Protein AF-A0A380SUZ0-F1 (afdb_monomer_lite)

Radius of gyration: 27.45 Å; chains: 1; bounding box: 59×60×78 Å

Foldseek 3Di:
DDDDDDDDDDDDDDDDDDDDDDDDDDDDDDPDDDDDDDDDPDDDDDDDDDPDDPPPDPPPPPDPPPFWDWLQDDPFKTKIWGPPQWDWDADPVRFIKIKTWMWIQGPVVRDIAIKMWIDTLVCLVVQWDKIFIGHPVRHTDDIDTEHAPPSDSSPVVSNVSSVVVVVVVVVVCVVCVPPPPPPPPDDDDD

Structure (mmCIF, N/CA/C/O backbone):
data_AF-A0A380SUZ0-F1
#
_entry.id   AF-A0A380SUZ0-F1
#
loop_
_atom_site.group_PDB
_atom_site.id
_atom_site.type_symbol
_atom_site.label_atom_id
_atom_site.label_alt_id
_atom_site.label_comp_id
_atom_site.label_asym_id
_atom_site.label_entity_id
_atom_site.label_seq_id
_atom_site.pdbx_PDB_ins_code
_atom_site.Cartn_x
_atom_site.Cartn_y
_atom_site.Cartn_z
_ato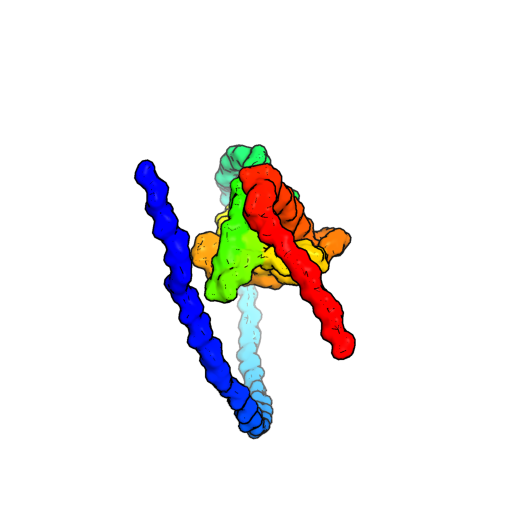m_site.occupancy
_atom_site.B_iso_or_equiv
_atom_site.auth_seq_id
_atom_site.auth_comp_id
_atom_site.auth_asym_id
_atom_site.auth_atom_id
_atom_site.pdbx_PDB_model_num
ATOM 1 N N . MET A 1 1 ? -36.713 25.381 28.622 1.00 53.28 1 MET A N 1
ATOM 2 C CA . MET A 1 1 ? -37.641 24.343 28.127 1.00 53.28 1 MET A CA 1
ATOM 3 C C . MET A 1 1 ? -36.796 23.201 27.598 1.00 53.28 1 MET A C 1
ATOM 5 O O . MET A 1 1 ? -36.050 23.416 26.654 1.00 53.28 1 MET A O 1
ATOM 9 N N . ALA A 1 2 ? -36.806 22.063 28.288 1.00 40.19 2 ALA A N 1
ATOM 10 C CA . ALA A 1 2 ? -35.981 20.900 27.975 1.00 40.19 2 ALA A CA 1
ATOM 11 C C . ALA A 1 2 ? -36.854 19.841 27.297 1.00 40.19 2 ALA A C 1
ATOM 13 O O . ALA A 1 2 ? -37.869 19.438 27.865 1.00 40.19 2 ALA A O 1
ATOM 14 N N . THR A 1 3 ? -36.471 19.411 26.098 1.00 54.31 3 THR A N 1
ATOM 15 C CA . THR A 1 3 ? -37.177 18.362 25.358 1.00 54.31 3 THR A CA 1
ATOM 16 C C . THR A 1 3 ? -36.383 17.069 25.472 1.00 54.31 3 THR A C 1
ATOM 18 O O . THR A 1 3 ? -35.252 16.967 25.003 1.00 54.31 3 THR A O 1
ATOM 21 N N . ILE A 1 4 ? -36.986 16.099 26.151 1.00 53.09 4 ILE A N 1
ATOM 22 C CA . ILE A 1 4 ? -36.504 14.733 26.334 1.00 53.09 4 ILE A CA 1
ATOM 23 C C . ILE A 1 4 ? -36.886 13.947 25.073 1.00 53.09 4 ILE A C 1
ATOM 25 O O . ILE A 1 4 ? -38.060 13.908 24.718 1.00 53.09 4 ILE A O 1
ATOM 29 N N . PHE A 1 5 ? -35.918 13.315 24.409 1.00 54.25 5 PHE A N 1
ATOM 30 C CA . PHE A 1 5 ? -36.166 12.334 23.349 1.00 54.25 5 PHE A CA 1
ATOM 31 C C . PHE A 1 5 ? -35.580 10.990 23.781 1.00 54.25 5 PHE A C 1
ATOM 33 O O . PHE A 1 5 ? -34.385 10.876 24.050 1.00 54.25 5 PHE A O 1
ATOM 40 N N . SER A 1 6 ? -36.435 9.974 23.869 1.00 49.91 6 SER A N 1
ATOM 41 C CA . SER A 1 6 ? -36.052 8.572 24.057 1.00 49.91 6 SER A CA 1
ATOM 42 C C . SER A 1 6 ? -36.339 7.761 22.784 1.00 49.91 6 SER A C 1
ATOM 44 O O . SER A 1 6 ? -37.127 8.208 21.948 1.00 49.91 6 SER A O 1
ATOM 46 N N . PRO A 1 7 ? -35.671 6.604 22.604 1.00 68.12 7 PRO A N 1
ATOM 47 C CA . PRO A 1 7 ? -35.451 5.981 21.304 1.00 68.12 7 PRO A CA 1
ATOM 48 C C . PRO A 1 7 ? -36.381 4.789 21.049 1.00 68.12 7 PRO A C 1
ATOM 50 O O . PRO A 1 7 ? -36.816 4.124 21.982 1.00 68.12 7 PRO A O 1
ATOM 53 N N . LEU A 1 8 ? -36.583 4.446 19.778 1.00 49.41 8 LEU A N 1
ATOM 54 C CA . LEU A 1 8 ? -36.960 3.104 19.329 1.00 49.41 8 LEU A CA 1
ATOM 55 C C . LEU A 1 8 ? -36.493 2.947 17.882 1.00 49.41 8 LEU A C 1
ATOM 57 O O . LEU A 1 8 ? -36.735 3.840 17.079 1.00 49.41 8 LEU A O 1
ATOM 61 N N . HIS A 1 9 ? -35.785 1.858 17.587 1.00 46.03 9 HIS A N 1
ATOM 62 C CA . HIS A 1 9 ? -36.080 0.928 16.490 1.00 46.03 9 HIS A CA 1
ATOM 63 C C . HIS A 1 9 ? -35.045 -0.204 16.530 1.00 46.03 9 HIS A C 1
ATOM 65 O O . HIS A 1 9 ? -33.894 -0.066 16.125 1.00 46.03 9 HIS A O 1
ATOM 71 N N . THR A 1 10 ? -35.487 -1.338 17.058 1.00 51.06 10 THR A N 1
ATOM 72 C CA . THR A 1 10 ? -34.885 -2.655 16.881 1.00 51.06 10 THR A CA 1
ATOM 73 C C . THR A 1 10 ? -35.374 -3.229 15.555 1.00 51.06 10 THR A C 1
ATOM 75 O O . THR A 1 10 ? -36.571 -3.445 15.393 1.00 51.06 10 THR A O 1
ATOM 78 N N . HIS A 1 11 ? -34.463 -3.538 14.632 1.00 49.81 11 HIS A N 1
ATOM 79 C CA . HIS A 1 11 ? -34.744 -4.496 13.563 1.00 49.81 11 HIS A CA 1
ATOM 80 C C . HIS A 1 11 ? -33.924 -5.760 13.798 1.00 49.81 11 HIS A C 1
ATOM 82 O O . HIS A 1 11 ? -32.715 -5.812 13.595 1.00 49.81 11 HIS A O 1
ATOM 88 N N . SER A 1 12 ? -34.647 -6.763 14.286 1.00 51.22 12 SER A N 1
ATOM 89 C CA . SER A 1 12 ? -34.288 -8.171 14.290 1.00 51.22 12 SER A CA 1
ATOM 90 C C . SER A 1 12 ? -34.607 -8.738 12.908 1.00 51.22 12 SER A C 1
ATOM 92 O O . SER A 1 12 ? -35.749 -8.635 12.464 1.00 51.22 12 SER A O 1
ATOM 94 N N . TYR A 1 13 ? -33.624 -9.338 12.242 1.00 52.97 13 TYR A N 1
ATOM 95 C CA . TYR A 1 13 ? -33.866 -10.269 11.143 1.00 52.97 13 TYR A CA 1
ATOM 96 C C . TYR A 1 13 ? -33.077 -11.554 11.419 1.00 52.97 13 TYR A C 1
ATOM 98 O O . TYR A 1 13 ? -31.847 -11.563 11.398 1.00 52.97 13 TYR A O 1
ATOM 106 N N . GLY A 1 14 ? -33.818 -12.629 11.720 1.00 47.34 14 GLY A N 1
ATOM 107 C CA . GLY A 1 14 ? -33.361 -14.015 11.562 1.00 47.34 14 GLY A CA 1
ATOM 108 C C . GLY A 1 14 ? -33.031 -14.287 10.088 1.00 47.34 14 GLY A C 1
ATOM 109 O O . GLY A 1 14 ? -33.474 -13.559 9.211 1.00 47.34 14 GLY A O 1
ATOM 110 N N . GLY A 1 15 ? -32.195 -15.252 9.722 1.00 46.75 15 GLY A N 1
ATOM 111 C CA . GLY A 1 15 ? -32.226 -16.656 10.114 1.00 46.75 15 GLY A CA 1
ATOM 112 C C . GLY A 1 15 ? -32.558 -17.498 8.869 1.00 46.75 15 GLY A C 1
ATOM 113 O O . GLY A 1 15 ? -33.476 -17.143 8.139 1.00 46.75 15 GLY A O 1
ATOM 114 N N . CYS A 1 16 ? -31.858 -18.631 8.694 1.00 43.94 16 CYS A N 1
ATOM 115 C CA . CYS A 1 16 ? -32.033 -19.661 7.643 1.00 43.94 16 CYS A CA 1
ATOM 116 C C . CYS A 1 16 ? -31.427 -19.272 6.268 1.00 43.94 16 CYS A C 1
ATOM 118 O O . CYS A 1 16 ? -31.560 -18.144 5.833 1.00 43.94 16 CYS A O 1
ATOM 120 N N . MET A 1 17 ? -30.722 -20.108 5.500 1.00 44.22 17 MET A N 1
ATOM 121 C CA . MET A 1 17 ? -30.632 -21.564 5.423 1.00 44.22 17 MET A CA 1
ATOM 122 C C . MET A 1 17 ? -29.222 -22.009 5.004 1.00 44.22 17 MET A C 1
ATOM 124 O O . MET A 1 17 ? -28.557 -21.379 4.185 1.00 44.22 17 MET A O 1
ATOM 128 N N . ARG A 1 18 ? -28.811 -23.163 5.531 1.00 50.53 18 ARG A N 1
ATOM 129 C CA . ARG A 1 18 ? -27.736 -23.993 4.990 1.00 50.53 18 ARG A CA 1
ATOM 130 C C . ARG A 1 18 ? -28.217 -24.595 3.667 1.00 50.53 18 ARG A C 1
ATOM 132 O O . ARG A 1 18 ? -29.157 -25.379 3.701 1.00 50.53 18 ARG A O 1
ATOM 139 N N . ASN A 1 19 ? -27.553 -24.303 2.552 1.00 46.91 19 ASN A N 1
ATOM 140 C CA . ASN A 1 19 ? -27.654 -25.130 1.349 1.00 46.91 19 ASN A CA 1
ATOM 141 C C . ASN A 1 19 ? -26.344 -25.896 1.182 1.00 46.91 19 ASN A C 1
ATOM 143 O O . ASN A 1 19 ? -25.353 -25.379 0.676 1.00 46.91 19 ASN A O 1
ATOM 147 N N . ALA A 1 20 ? -26.357 -27.140 1.657 1.00 51.44 20 ALA A N 1
ATOM 148 C CA . ALA A 1 20 ? -25.415 -28.158 1.234 1.00 51.44 20 ALA A CA 1
ATOM 149 C C . ALA A 1 20 ? -25.913 -28.700 -0.111 1.00 51.44 20 ALA A C 1
ATOM 151 O O . ALA A 1 20 ? -26.916 -29.409 -0.154 1.00 51.44 20 ALA A O 1
ATOM 152 N N . ALA A 1 21 ? -25.236 -28.350 -1.201 1.00 52.56 21 ALA A N 1
ATOM 153 C CA . ALA A 1 21 ? -25.441 -28.980 -2.498 1.00 52.56 21 ALA A CA 1
ATOM 154 C C . ALA A 1 21 ? -24.147 -29.689 -2.903 1.00 52.56 21 ALA A C 1
ATOM 156 O O . ALA A 1 21 ? -23.170 -29.073 -3.320 1.00 52.56 21 ALA A O 1
ATOM 157 N N . LEU A 1 22 ? -24.168 -31.008 -2.717 1.00 53.22 22 LEU A N 1
ATOM 158 C CA . LEU A 1 22 ? -23.284 -31.975 -3.352 1.00 53.22 22 LEU A CA 1
ATOM 159 C C . LEU A 1 22 ? -23.546 -31.966 -4.864 1.00 53.22 22 LEU A C 1
ATOM 161 O O . LEU A 1 22 ? -24.648 -32.298 -5.293 1.00 53.22 22 LEU A O 1
ATOM 165 N N . ILE A 1 23 ? -22.534 -31.639 -5.662 1.00 52.94 23 ILE A N 1
ATOM 166 C CA . ILE A 1 23 ? -22.485 -31.935 -7.101 1.00 52.94 23 ILE A CA 1
ATOM 167 C C . ILE A 1 23 ? -21.063 -32.457 -7.340 1.00 52.94 23 ILE A C 1
ATOM 169 O O . ILE A 1 23 ? -20.100 -31.704 -7.266 1.00 52.94 23 ILE A O 1
ATOM 173 N N . SER A 1 24 ? -20.844 -33.767 -7.228 1.00 49.69 24 SER A N 1
ATOM 174 C CA . SER A 1 24 ? -21.008 -34.774 -8.286 1.00 49.69 24 SER A CA 1
ATOM 175 C C . SER A 1 24 ? -20.102 -34.518 -9.493 1.00 49.69 24 SER A C 1
ATOM 177 O O . SER A 1 24 ? -20.438 -33.778 -10.410 1.00 49.69 24 SER A O 1
ATOM 179 N N . SER A 1 25 ? -18.950 -35.182 -9.433 1.00 47.72 25 SER A N 1
ATOM 180 C CA . SER A 1 25 ? -18.023 -35.593 -10.487 1.00 47.72 25 SER A CA 1
ATOM 181 C C . SER A 1 25 ? -18.522 -35.499 -11.931 1.00 47.72 25 SER A C 1
ATOM 183 O O . SER A 1 25 ? -19.488 -36.179 -12.259 1.00 47.72 25 SER A O 1
ATOM 185 N N . ILE A 1 26 ? -17.751 -34.841 -12.810 1.00 54.94 26 ILE A N 1
ATOM 186 C CA . ILE A 1 26 ? -17.465 -35.333 -14.172 1.00 54.94 26 ILE A CA 1
ATOM 187 C C . ILE A 1 26 ? -16.015 -34.977 -14.529 1.00 54.94 26 ILE A C 1
ATOM 189 O O . ILE A 1 26 ? -15.655 -33.813 -14.686 1.00 54.94 26 ILE A O 1
ATOM 193 N N . ALA A 1 27 ? -15.193 -36.016 -14.662 1.00 54.00 27 ALA A N 1
ATOM 194 C CA . ALA A 1 27 ? -13.922 -35.977 -15.361 1.00 54.00 27 ALA A CA 1
ATOM 195 C C . ALA A 1 27 ? -14.184 -36.090 -16.870 1.00 54.00 27 ALA A C 1
ATOM 197 O O . ALA A 1 27 ? -14.909 -36.984 -17.302 1.00 54.00 27 ALA A O 1
ATOM 198 N N . ALA A 1 28 ? -13.562 -35.226 -17.667 1.00 52.56 28 ALA A N 1
ATOM 199 C CA . ALA A 1 28 ? -13.414 -35.425 -19.104 1.00 52.56 28 ALA A CA 1
ATOM 200 C C . ALA A 1 28 ? -12.023 -34.932 -19.518 1.00 52.56 28 ALA A C 1
ATOM 202 O O . ALA A 1 28 ? -11.783 -33.742 -19.703 1.00 52.56 28 ALA A O 1
ATOM 203 N N . LEU A 1 29 ? -11.094 -35.884 -19.609 1.00 52.16 29 LEU A N 1
ATOM 204 C CA . LEU A 1 29 ? -9.797 -35.720 -20.249 1.00 52.16 29 LEU A CA 1
ATOM 205 C C . LEU A 1 29 ? -10.026 -35.643 -21.760 1.00 52.16 29 LEU A C 1
ATOM 207 O O . LEU A 1 29 ? -10.297 -36.659 -22.394 1.00 52.16 29 LEU A O 1
ATOM 211 N N . MET A 1 30 ? -9.898 -34.450 -22.336 1.00 58.59 30 MET A N 1
ATOM 212 C CA . MET A 1 30 ? -9.707 -34.294 -23.776 1.00 58.59 30 MET A CA 1
ATOM 213 C C . MET A 1 30 ? -8.237 -33.978 -24.027 1.00 58.59 30 MET A C 1
ATOM 215 O O . MET A 1 30 ? -7.796 -32.833 -23.957 1.00 58.59 30 MET A O 1
ATOM 219 N N . VAL A 1 31 ? -7.475 -35.039 -24.292 1.00 56.31 31 VAL A N 1
ATOM 220 C CA . VAL A 1 31 ? -6.133 -34.968 -24.873 1.00 56.31 31 VAL A CA 1
ATOM 221 C C . VAL A 1 31 ? -6.308 -34.621 -26.350 1.00 56.31 31 VAL A C 1
ATOM 223 O O . VAL A 1 31 ? -6.559 -35.489 -27.181 1.00 56.31 31 VAL A O 1
ATOM 226 N N . GLY A 1 32 ? -6.239 -33.330 -26.664 1.00 50.84 32 GLY A N 1
ATOM 227 C CA . GLY A 1 32 ? -6.153 -32.833 -28.033 1.00 50.84 32 GLY A CA 1
ATOM 228 C C . GLY A 1 32 ? -4.693 -32.639 -28.426 1.00 50.84 32 GLY A C 1
ATOM 229 O O . GLY A 1 32 ? -4.027 -31.746 -27.907 1.00 50.84 32 GLY A O 1
ATOM 230 N N . CYS A 1 33 ? -4.192 -33.466 -29.343 1.00 51.25 33 CYS A N 1
ATOM 231 C CA . CYS A 1 33 ? -2.920 -33.245 -30.023 1.00 51.25 33 CYS A CA 1
ATOM 232 C C . CYS A 1 33 ? -3.017 -31.968 -30.870 1.00 51.25 33 CYS A C 1
ATOM 234 O O . CYS A 1 33 ? -3.676 -31.965 -31.909 1.00 51.25 33 CYS A O 1
ATOM 236 N N . ILE A 1 34 ? -2.369 -30.884 -30.440 1.00 55.56 34 ILE A N 1
ATOM 237 C CA . 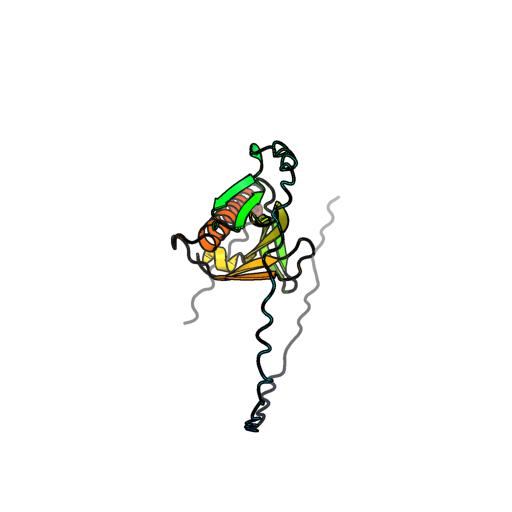ILE A 1 34 ? -2.205 -29.693 -31.277 1.00 55.56 34 ILE A CA 1
ATOM 238 C C . ILE A 1 34 ? -0.965 -29.904 -32.145 1.00 55.56 34 ILE A C 1
ATOM 240 O O . ILE A 1 34 ? 0.169 -29.897 -31.668 1.00 55.56 34 ILE A O 1
ATOM 244 N N . GLN A 1 35 ? -1.224 -30.120 -33.430 1.00 64.94 35 GLN A N 1
ATOM 245 C CA . GLN A 1 35 ? -0.257 -30.112 -34.518 1.00 64.94 35 GLN A CA 1
ATOM 246 C C . GLN A 1 35 ? 0.367 -28.708 -34.616 1.00 64.94 35 GLN A C 1
ATOM 248 O O . GLN A 1 35 ? -0.317 -27.7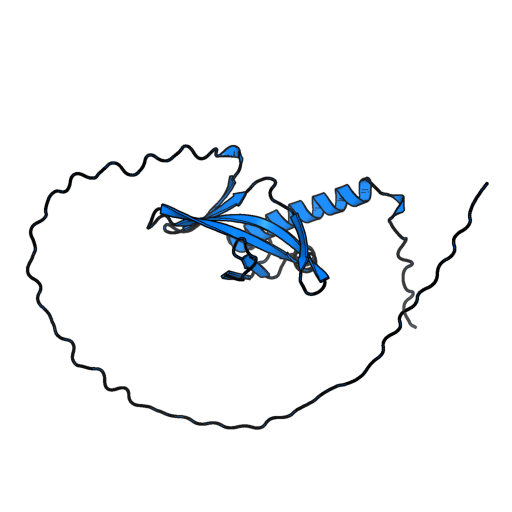43 -34.955 1.00 64.94 35 GLN A O 1
ATOM 253 N N . LEU A 1 36 ? 1.658 -28.587 -34.303 1.00 65.69 36 LEU A N 1
ATOM 254 C CA . LEU A 1 36 ? 2.426 -27.360 -34.519 1.00 65.69 36 LEU A CA 1
ATOM 255 C C . LEU A 1 36 ? 2.653 -27.145 -36.029 1.00 65.69 36 LEU A C 1
ATOM 257 O O . LEU A 1 36 ? 3.106 -28.076 -36.702 1.00 65.69 36 LEU A O 1
ATOM 261 N N . PRO A 1 37 ? 2.366 -25.951 -36.581 1.00 73.69 37 PRO A N 1
ATOM 262 C CA . PRO A 1 37 ? 2.734 -25.621 -37.951 1.00 73.69 37 PRO A CA 1
ATOM 263 C C . PRO A 1 37 ? 4.261 -25.459 -38.096 1.00 73.69 37 PRO A C 1
ATOM 265 O O . PRO A 1 37 ? 4.946 -25.109 -37.129 1.00 73.69 37 PRO A O 1
ATOM 268 N N . PRO A 1 38 ? 4.809 -25.715 -39.297 1.00 62.94 38 PRO A N 1
ATOM 269 C CA . PRO A 1 38 ? 6.234 -25.594 -39.578 1.00 62.94 38 PRO A CA 1
ATOM 270 C C . PRO A 1 38 ? 6.727 -24.155 -39.389 1.00 62.94 38 PRO A C 1
ATOM 272 O O . PRO A 1 38 ? 6.081 -23.195 -39.802 1.00 62.94 38 PRO A O 1
ATOM 275 N N . GLN A 1 39 ? 7.897 -24.023 -38.764 1.00 52.78 39 GLN A N 1
ATOM 276 C CA . GLN A 1 39 ? 8.616 -22.762 -38.624 1.00 52.78 39 GLN A CA 1
ATOM 277 C C . GLN A 1 39 ? 9.197 -22.356 -39.985 1.00 52.78 39 GLN A C 1
ATOM 279 O O . GLN A 1 39 ? 10.120 -23.000 -40.485 1.00 52.78 39 GLN A O 1
ATOM 284 N N . GLU A 1 40 ? 8.670 -21.287 -40.581 1.00 54.78 40 GLU A N 1
ATOM 285 C CA . GLU A 1 40 ? 9.347 -20.587 -41.673 1.00 54.78 40 GLU A CA 1
ATOM 286 C C . GLU A 1 40 ? 10.552 -19.827 -41.107 1.00 54.78 40 GLU A C 1
ATOM 288 O O . GLU A 1 40 ? 10.423 -18.817 -40.414 1.00 54.78 40 GLU A O 1
ATOM 293 N N . VAL A 1 41 ? 11.747 -20.329 -41.414 1.00 56.16 41 VAL A N 1
ATOM 294 C CA . VAL A 1 41 ? 13.012 -19.621 -41.210 1.00 56.16 41 VAL A CA 1
ATOM 295 C C . VAL A 1 41 ? 13.118 -18.545 -42.291 1.00 56.16 41 VAL A C 1
ATOM 297 O O . VAL A 1 41 ? 13.672 -18.762 -43.366 1.00 56.16 41 VAL A O 1
ATOM 300 N N . GLY A 1 42 ? 12.547 -17.375 -42.014 1.00 54.16 42 GLY A N 1
ATOM 301 C CA . GLY A 1 42 ? 12.739 -16.172 -42.816 1.00 54.16 42 GLY A CA 1
ATOM 302 C C . GLY A 1 42 ? 14.086 -15.525 -42.500 1.00 54.16 42 GLY A C 1
ATOM 303 O O . GLY A 1 42 ? 14.225 -14.818 -41.505 1.00 54.16 42 GLY A O 1
ATOM 304 N N . GLN A 1 43 ? 15.083 -15.750 -43.356 1.00 56.06 43 GLN A N 1
ATOM 305 C CA . GLN A 1 43 ? 16.312 -14.955 -43.404 1.00 56.06 43 GLN A CA 1
ATOM 306 C C . GLN A 1 43 ? 15.972 -13.518 -43.820 1.00 56.06 43 GLN A C 1
ATOM 308 O O . GLN A 1 43 ? 15.784 -13.230 -45.001 1.00 56.06 43 GLN A O 1
ATOM 313 N N . GLN A 1 44 ? 15.904 -12.603 -42.853 1.00 49.03 44 GLN A N 1
ATOM 314 C CA . GLN A 1 44 ? 15.902 -11.170 -43.132 1.00 49.03 44 GLN A CA 1
ATOM 315 C C . GLN A 1 44 ? 17.336 -10.644 -43.209 1.00 49.03 44 GLN A C 1
ATOM 317 O O . GLN A 1 44 ? 18.155 -10.831 -42.310 1.00 49.03 44 GLN A O 1
ATOM 322 N N . ALA A 1 45 ? 17.619 -10.008 -44.343 1.00 66.31 45 ALA A N 1
ATOM 323 C CA . ALA A 1 45 ? 18.864 -9.332 -44.661 1.00 66.31 45 ALA A CA 1
ATOM 324 C C . ALA A 1 45 ? 19.166 -8.176 -43.681 1.00 66.31 45 ALA A C 1
ATOM 326 O O . ALA A 1 45 ? 18.237 -7.561 -43.152 1.00 66.31 45 ALA A O 1
ATOM 327 N N . PRO A 1 46 ? 20.450 -7.829 -43.471 1.00 56.19 46 PRO A N 1
ATOM 328 C CA . PRO A 1 46 ? 20.841 -6.690 -42.649 1.00 56.19 46 PRO A CA 1
ATOM 329 C C . PRO A 1 46 ? 20.380 -5.384 -43.305 1.00 56.19 46 PRO A C 1
ATOM 331 O O . PRO A 1 46 ? 20.926 -4.965 -44.325 1.00 56.19 46 PRO A O 1
ATOM 334 N N . GLN A 1 47 ? 19.365 -4.737 -42.727 1.00 57.34 47 GLN A N 1
ATOM 335 C CA . GLN A 1 47 ? 19.019 -3.368 -43.091 1.00 57.34 47 GLN A CA 1
ATOM 336 C C . GLN A 1 47 ? 19.980 -2.392 -42.413 1.00 57.34 47 GLN A C 1
ATOM 338 O O . GLN A 1 47 ? 20.223 -2.439 -41.207 1.00 57.34 47 GLN A O 1
ATOM 343 N N . SER A 1 48 ? 20.549 -1.537 -43.254 1.00 54.22 48 SER A N 1
ATOM 344 C CA . SER A 1 48 ? 21.439 -0.433 -42.940 1.00 54.22 48 SER A CA 1
ATOM 345 C C . SER A 1 48 ? 20.950 0.398 -41.758 1.00 54.22 48 SER A C 1
ATOM 347 O O . SER A 1 48 ? 19.800 0.823 -41.702 1.00 54.22 48 SER A O 1
ATOM 349 N N . GLN A 1 49 ? 21.870 0.661 -40.834 1.00 47.94 49 GLN A N 1
ATOM 350 C CA . GLN A 1 49 ? 21.682 1.569 -39.715 1.00 47.94 49 GLN A CA 1
ATOM 351 C C . GLN A 1 49 ? 21.510 2.999 -40.239 1.00 47.94 49 GLN A C 1
ATOM 353 O O . GLN A 1 49 ? 22.484 3.670 -40.585 1.00 47.94 49 GLN A O 1
ATOM 358 N N . GLU A 1 50 ? 20.268 3.475 -40.288 1.00 53.69 50 GLU A N 1
ATOM 359 C CA . GLU A 1 50 ? 19.993 4.902 -40.363 1.00 53.69 50 GLU A CA 1
ATOM 360 C C . GLU A 1 50 ? 20.295 5.510 -38.992 1.00 53.69 50 GLU A C 1
ATOM 362 O O . GLU A 1 50 ? 19.699 5.169 -37.971 1.00 53.69 50 GLU A O 1
ATOM 367 N N . LYS A 1 51 ? 21.309 6.372 -38.969 1.00 54.16 51 LYS A N 1
ATOM 368 C CA . LYS A 1 51 ? 21.763 7.133 -37.809 1.00 54.16 51 LYS A CA 1
ATOM 369 C C . LYS A 1 51 ? 20.724 8.209 -37.487 1.00 54.16 51 LYS A C 1
ATOM 371 O O . LYS A 1 51 ? 20.933 9.386 -37.777 1.00 54.16 51 LYS A O 1
ATOM 376 N N . THR A 1 52 ? 19.602 7.815 -36.895 1.00 47.91 52 THR A N 1
ATOM 377 C CA . THR A 1 52 ? 18.645 8.756 -36.317 1.00 47.91 52 THR A CA 1
ATOM 378 C C . THR A 1 52 ? 19.252 9.313 -35.039 1.00 47.91 52 THR A C 1
ATOM 380 O O . THR A 1 52 ? 19.433 8.628 -34.035 1.00 47.91 52 THR A O 1
ATOM 383 N N . ASN A 1 53 ? 19.637 10.579 -35.136 1.00 61.59 53 ASN A N 1
ATOM 384 C CA . ASN A 1 53 ? 20.012 11.453 -34.039 1.00 61.59 53 ASN A CA 1
ATOM 385 C C . ASN A 1 53 ? 19.043 11.241 -32.853 1.00 61.59 53 ASN A C 1
ATOM 387 O O . ASN A 1 53 ? 17.841 11.433 -33.057 1.00 61.59 53 ASN A O 1
ATOM 391 N N . PRO A 1 54 ? 19.500 10.813 -31.658 1.00 55.81 54 PRO A N 1
ATOM 392 C CA . PRO A 1 54 ? 18.611 10.633 -30.523 1.00 55.81 54 PRO A CA 1
ATOM 393 C C . PRO A 1 54 ? 18.002 11.988 -30.184 1.00 55.81 54 PRO A C 1
ATOM 395 O O . PRO A 1 54 ? 18.672 12.889 -29.679 1.00 55.81 54 PRO A O 1
ATOM 398 N N . GLN A 1 55 ? 16.719 12.130 -30.508 1.00 50.94 55 GLN A N 1
ATOM 399 C CA . GLN A 1 55 ? 15.901 13.215 -30.008 1.00 50.94 55 GLN A CA 1
ATOM 400 C C . GLN A 1 55 ? 16.040 13.182 -28.483 1.00 50.94 55 GLN A C 1
ATOM 402 O O . GLN A 1 55 ? 15.780 12.125 -27.898 1.00 50.94 55 GLN A O 1
ATOM 407 N N . PRO A 1 56 ? 16.525 14.262 -27.841 1.00 47.31 56 PRO A N 1
ATOM 408 C CA . PRO A 1 56 ? 16.693 14.279 -26.400 1.00 47.31 56 PRO A CA 1
ATOM 409 C C . PRO A 1 56 ? 15.368 13.865 -25.773 1.00 47.31 56 PRO A C 1
ATOM 411 O O . PRO A 1 56 ? 14.322 14.447 -26.076 1.00 47.31 56 PRO A O 1
ATOM 414 N N . ALA A 1 57 ? 15.430 12.794 -24.976 1.00 53.75 57 ALA A N 1
ATOM 415 C CA . ALA A 1 57 ? 14.302 12.281 -24.224 1.00 53.75 57 ALA A CA 1
ATOM 416 C C . ALA A 1 57 ? 13.578 13.461 -23.562 1.00 53.75 57 ALA A C 1
ATOM 418 O O . ALA A 1 57 ? 14.264 14.378 -23.094 1.00 53.75 57 ALA A O 1
ATOM 419 N N . PRO A 1 58 ? 12.230 13.472 -23.554 1.00 46.44 58 PRO A N 1
ATOM 420 C CA . PRO A 1 58 ? 11.464 14.547 -22.949 1.00 46.44 58 PRO A CA 1
ATOM 421 C C . PRO A 1 58 ? 12.038 14.822 -21.568 1.00 46.44 58 PRO A C 1
ATOM 423 O O . PRO A 1 58 ? 12.077 13.947 -20.702 1.00 46.44 58 PRO A O 1
ATOM 426 N N . SER A 1 59 ? 12.578 16.032 -21.441 1.00 46.22 59 SER A N 1
ATOM 427 C CA . SER A 1 59 ? 13.254 16.545 -20.268 1.00 46.22 59 SER A CA 1
ATOM 428 C C . SER A 1 59 ? 12.431 16.165 -19.054 1.00 46.22 59 SER A C 1
ATOM 430 O O . SER A 1 59 ? 11.254 16.523 -18.983 1.00 46.22 59 SER A O 1
ATOM 432 N N . GLN A 1 60 ? 13.043 15.403 -18.147 1.00 40.81 60 GLN A N 1
ATOM 433 C CA . GLN A 1 60 ? 12.473 15.031 -16.862 1.00 40.81 60 GLN A CA 1
ATOM 434 C C . GLN A 1 60 ? 11.888 16.295 -16.235 1.00 40.81 60 GLN A C 1
ATOM 436 O O . GLN A 1 60 ? 12.619 17.163 -15.754 1.00 40.81 60 GLN A O 1
ATOM 441 N N . GLN A 1 61 ? 10.562 16.438 -16.314 1.00 40.25 61 GLN A N 1
ATOM 442 C CA . GLN A 1 61 ? 9.858 17.455 -15.560 1.00 40.25 61 GLN A CA 1
ATOM 443 C C . GLN A 1 61 ? 10.255 17.194 -14.121 1.00 40.25 61 GLN A C 1
ATOM 445 O O . GLN A 1 61 ? 10.114 16.067 -13.649 1.00 40.25 61 GLN A O 1
ATOM 450 N N . ILE A 1 62 ? 10.838 18.202 -13.479 1.00 40.88 62 ILE A N 1
ATOM 451 C CA . ILE A 1 62 ? 11.238 18.158 -12.081 1.00 40.88 62 ILE A CA 1
ATOM 452 C C . ILE A 1 62 ? 9.969 17.840 -11.297 1.00 40.88 62 ILE A C 1
ATOM 454 O O . ILE A 1 62 ? 9.150 18.713 -11.017 1.00 40.88 62 ILE A O 1
ATOM 458 N N . ILE A 1 63 ? 9.749 16.549 -11.051 1.00 51.72 63 ILE A N 1
ATOM 459 C CA . ILE A 1 63 ? 8.651 16.081 -10.234 1.00 51.72 63 ILE A CA 1
ATOM 460 C C . ILE A 1 63 ? 9.022 16.564 -8.851 1.00 51.72 63 ILE A C 1
ATOM 462 O O . ILE A 1 63 ? 10.035 16.128 -8.312 1.00 51.72 63 ILE A O 1
ATOM 466 N N . ASP A 1 64 ? 8.226 17.492 -8.331 1.00 49.72 64 ASP A N 1
ATOM 467 C CA . ASP A 1 64 ? 8.273 17.953 -6.953 1.00 49.72 64 ASP A CA 1
ATOM 468 C C . ASP A 1 64 ? 8.387 16.732 -6.022 1.00 49.72 64 ASP A C 1
ATOM 470 O O . ASP A 1 64 ? 7.424 16.003 -5.754 1.00 49.72 64 ASP A O 1
ATOM 474 N N . SER A 1 65 ? 9.626 16.433 -5.635 1.00 56.06 65 SER A N 1
ATOM 475 C CA . SER A 1 65 ? 10.030 15.185 -4.993 1.00 56.06 65 SER A CA 1
ATOM 476 C C . SER A 1 65 ? 9.625 15.154 -3.523 1.00 56.06 65 SER A C 1
ATOM 478 O O . SER A 1 65 ? 9.702 14.111 -2.882 1.00 56.06 65 SER A O 1
ATOM 480 N N . GLY A 1 66 ? 9.112 16.267 -2.986 1.00 66.81 66 GLY A N 1
ATOM 481 C CA . GLY A 1 66 ? 8.677 16.364 -1.595 1.00 66.81 66 GLY A CA 1
ATOM 482 C C . GLY A 1 66 ? 7.386 15.604 -1.272 1.00 66.81 66 GLY A C 1
ATOM 483 O O . GLY A 1 66 ? 7.068 15.421 -0.094 1.00 66.81 66 GLY A O 1
ATOM 484 N N . GLN A 1 67 ? 6.630 15.167 -2.287 1.00 90.38 67 GLN A N 1
ATOM 485 C CA . GLN A 1 67 ? 5.298 14.571 -2.108 1.00 90.38 67 GLN A CA 1
ATOM 486 C C . GLN A 1 67 ? 5.246 13.050 -2.291 1.00 90.38 67 GLN A C 1
ATOM 488 O O . GLN A 1 67 ? 4.205 12.459 -2.008 1.00 90.38 67 GLN A O 1
ATOM 493 N N . TRP A 1 68 ? 6.323 12.401 -2.739 1.00 94.25 68 TRP A N 1
ATOM 494 C CA . TRP A 1 68 ? 6.334 10.965 -3.036 1.00 94.25 68 TRP A CA 1
ATOM 495 C C . TRP A 1 68 ? 7.387 10.238 -2.199 1.00 94.25 68 TRP A C 1
ATOM 497 O O . TRP A 1 68 ? 8.517 10.698 -2.080 1.00 94.25 68 TRP A O 1
ATOM 507 N N . ILE A 1 69 ? 7.003 9.110 -1.608 1.00 94.81 69 ILE A N 1
ATOM 508 C CA . ILE A 1 69 ? 7.876 8.220 -0.838 1.00 94.81 69 ILE A CA 1
ATOM 509 C C . ILE A 1 69 ? 8.188 7.020 -1.729 1.00 94.81 69 ILE A C 1
ATOM 511 O O . ILE A 1 69 ? 7.255 6.359 -2.185 1.00 94.81 69 ILE A O 1
ATOM 515 N N . ASP A 1 70 ? 9.468 6.764 -1.988 1.00 95.25 70 ASP A N 1
ATOM 516 C CA . ASP A 1 70 ? 9.931 5.632 -2.794 1.00 95.25 70 ASP A CA 1
ATOM 517 C C . ASP A 1 70 ? 10.019 4.354 -1.949 1.00 95.25 70 ASP A C 1
ATOM 519 O O . ASP A 1 70 ? 10.601 4.363 -0.864 1.00 95.25 70 ASP A O 1
ATOM 523 N N . PHE A 1 71 ? 9.415 3.273 -2.444 1.00 95.06 71 PHE A N 1
ATOM 524 C CA . PHE A 1 71 ? 9.416 1.945 -1.821 1.00 95.06 71 PHE A CA 1
ATOM 525 C C . PHE A 1 71 ? 10.329 0.954 -2.549 1.00 95.06 71 PHE A C 1
ATOM 527 O O . PHE A 1 71 ? 10.387 -0.219 -2.179 1.00 95.06 71 PHE A O 1
ATOM 534 N N . GLY A 1 72 ? 11.054 1.417 -3.565 1.00 93.12 72 GLY A N 1
ATOM 535 C CA . GLY A 1 72 ? 11.909 0.592 -4.398 1.00 93.12 72 GLY A CA 1
ATOM 536 C C . GLY A 1 72 ? 11.153 -0.053 -5.554 1.00 93.12 72 GLY A C 1
ATOM 537 O O . GLY A 1 72 ? 10.032 0.320 -5.916 1.00 93.12 72 GLY A O 1
ATOM 538 N N . GLY A 1 73 ? 11.814 -1.014 -6.186 1.00 93.00 73 GLY A N 1
ATOM 539 C CA . GLY A 1 73 ? 11.370 -1.563 -7.453 1.00 93.00 73 GLY A CA 1
ATOM 540 C C . GLY A 1 73 ? 12.374 -2.520 -8.078 1.00 93.00 73 GLY A C 1
ATOM 541 O O . GLY A 1 73 ? 13.356 -2.910 -7.449 1.00 93.00 73 GLY A O 1
ATOM 542 N N . SER A 1 74 ? 12.114 -2.883 -9.328 1.00 93.44 74 SER A N 1
ATOM 543 C CA . SER A 1 74 ? 13.068 -3.527 -10.227 1.00 93.44 74 SER A CA 1
ATOM 544 C C . SER A 1 74 ? 13.705 -2.489 -11.163 1.00 93.44 74 SER A C 1
ATOM 546 O O . SER A 1 74 ? 13.410 -1.298 -11.089 1.00 93.44 74 SER A O 1
ATOM 548 N N . ASN A 1 75 ? 14.545 -2.950 -12.094 1.00 93.38 75 ASN A N 1
ATOM 549 C CA . ASN A 1 75 ? 15.076 -2.114 -13.180 1.00 93.38 75 ASN A CA 1
ATOM 550 C C . ASN A 1 75 ? 13.992 -1.645 -14.170 1.00 93.38 75 ASN A C 1
ATOM 552 O O . ASN A 1 75 ? 14.261 -0.801 -15.015 1.00 93.38 75 ASN A O 1
ATOM 556 N N . GLU A 1 76 ? 12.792 -2.224 -14.107 1.00 95.06 76 GLU A N 1
ATOM 557 C CA . GLU A 1 76 ? 11.693 -1.932 -15.030 1.00 95.06 76 GLU A CA 1
ATOM 558 C C . GLU A 1 76 ? 10.571 -1.156 -14.349 1.00 95.06 76 GLU A C 1
ATOM 560 O O . GLU A 1 76 ? 9.878 -0.394 -15.006 1.00 95.06 76 GLU A O 1
ATOM 565 N N . MET A 1 77 ? 10.378 -1.317 -13.038 1.00 95.75 77 MET A N 1
ATOM 566 C CA . MET A 1 77 ? 9.252 -0.713 -12.328 1.00 95.75 77 MET A CA 1
ATOM 567 C C . MET A 1 77 ? 9.656 -0.222 -10.947 1.00 95.75 77 MET A C 1
ATOM 569 O O . MET A 1 77 ? 10.260 -0.977 -10.196 1.00 95.75 77 MET A O 1
ATOM 573 N N . SER A 1 78 ? 9.237 0.985 -10.562 1.00 96.44 78 SER A N 1
ATOM 574 C CA . SER A 1 78 ? 9.362 1.487 -9.181 1.00 96.44 78 SER A CA 1
ATOM 575 C C . SER A 1 78 ? 8.016 1.889 -8.588 1.00 96.44 78 SER A C 1
ATOM 577 O O . SER A 1 78 ? 7.181 2.469 -9.288 1.00 96.44 78 SER A O 1
ATOM 579 N N . PHE A 1 79 ? 7.839 1.639 -7.293 1.00 97.25 79 PHE A N 1
ATOM 580 C CA . PHE A 1 79 ? 6.613 1.925 -6.555 1.00 97.25 79 PHE A CA 1
ATOM 581 C C . PHE A 1 79 ? 6.797 3.129 -5.642 1.00 97.25 79 PHE A C 1
ATOM 583 O O . PHE A 1 79 ? 7.746 3.202 -4.865 1.00 97.25 79 PHE A O 1
ATOM 590 N N . GLN A 1 80 ? 5.853 4.067 -5.698 1.00 97.12 80 GLN A N 1
ATOM 591 C CA . GLN A 1 80 ? 5.888 5.256 -4.853 1.00 97.12 80 GLN A CA 1
ATOM 592 C C . GLN A 1 80 ? 4.522 5.530 -4.228 1.00 97.12 80 GLN A C 1
ATOM 594 O O . GLN A 1 80 ? 3.500 5.394 -4.897 1.00 97.12 80 GLN A O 1
ATOM 599 N N . LEU A 1 81 ? 4.494 5.969 -2.968 1.00 97.25 81 LEU A N 1
ATOM 600 C CA . LEU A 1 81 ? 3.276 6.427 -2.286 1.00 97.25 81 LEU A CA 1
ATOM 601 C C . LEU A 1 81 ? 3.241 7.947 -2.176 1.00 97.25 81 LEU A C 1
ATOM 603 O O . LEU A 1 81 ? 4.246 8.585 -1.867 1.00 97.25 81 LEU A O 1
ATOM 607 N N . LYS A 1 82 ? 2.059 8.537 -2.358 1.00 96.31 82 LYS A N 1
ATOM 608 C CA . LYS A 1 82 ? 1.849 9.975 -2.193 1.00 96.31 82 LYS A CA 1
ATOM 609 C C . LYS A 1 82 ? 1.680 10.319 -0.715 1.00 96.31 82 LYS A C 1
ATOM 611 O O . LYS A 1 82 ? 0.721 9.886 -0.067 1.00 96.31 82 LYS A O 1
ATOM 616 N N . LYS A 1 83 ? 2.565 11.154 -0.178 1.00 94.12 83 LYS A N 1
ATOM 617 C CA . LYS A 1 83 ? 2.483 11.673 1.191 1.00 94.12 83 LYS A CA 1
ATOM 618 C C . LYS A 1 83 ? 1.152 12.404 1.406 1.00 94.12 83 LYS A C 1
ATOM 620 O O . LYS A 1 83 ? 0.690 13.150 0.550 1.00 94.12 83 LYS A O 1
ATOM 625 N N . GLY A 1 84 ? 0.518 12.168 2.555 1.00 92.81 84 GLY A N 1
ATOM 626 C CA . GLY A 1 84 ? -0.753 12.811 2.916 1.00 92.81 84 GLY A CA 1
ATOM 627 C C . GLY A 1 84 ? -1.987 12.306 2.156 1.00 92.81 84 GLY A C 1
ATOM 628 O O . GLY A 1 84 ? -3.074 12.820 2.388 1.00 92.81 84 GLY A O 1
ATOM 629 N N . SER A 1 85 ? -1.854 11.295 1.291 1.00 95.62 85 SER A N 1
ATOM 630 C CA . SER A 1 85 ? -2.986 10.716 0.551 1.00 95.62 85 SER A CA 1
ATOM 631 C C . SER A 1 85 ? -3.775 9.647 1.314 1.00 95.62 85 SER A C 1
ATOM 633 O O . SER A 1 85 ? -4.723 9.083 0.772 1.00 95.62 85 SER A O 1
ATOM 635 N N . PHE A 1 86 ? -3.381 9.357 2.555 1.00 95.56 86 PHE A N 1
ATOM 636 C CA . PHE A 1 86 ? -3.985 8.310 3.369 1.00 95.56 86 PHE A CA 1
ATOM 637 C C . PHE A 1 86 ? -5.443 8.634 3.698 1.00 95.56 86 PHE A C 1
ATOM 639 O O . PHE A 1 86 ? -5.761 9.724 4.181 1.00 95.56 86 PHE A O 1
ATOM 646 N N . ARG A 1 87 ? -6.321 7.662 3.466 1.00 94.69 87 ARG A N 1
ATOM 647 C CA . ARG A 1 87 ? -7.753 7.719 3.755 1.00 94.69 87 ARG A CA 1
ATOM 648 C C . ARG A 1 87 ? -8.185 6.460 4.496 1.00 94.69 87 ARG A C 1
ATOM 650 O O . ARG A 1 87 ? -7.561 5.413 4.372 1.00 94.69 87 ARG A O 1
ATOM 657 N N . PHE A 1 88 ? -9.276 6.576 5.239 1.00 93.50 88 PHE A N 1
ATOM 658 C CA . PHE A 1 88 ? -9.926 5.461 5.920 1.00 93.50 88 PHE A CA 1
ATOM 659 C C . PHE A 1 88 ? -11.344 5.371 5.395 1.00 93.50 88 PHE A C 1
ATOM 661 O O . PHE A 1 88 ? -12.041 6.386 5.361 1.00 93.50 88 PHE A O 1
ATOM 668 N N . ASP A 1 89 ? -11.735 4.187 4.954 1.00 92.56 89 ASP A N 1
ATOM 669 C CA . ASP A 1 89 ? -13.034 3.953 4.334 1.00 92.56 89 ASP A CA 1
ATOM 670 C C . ASP A 1 89 ? -13.594 2.594 4.768 1.00 92.56 89 ASP A C 1
ATOM 672 O O . ASP A 1 89 ? -12.970 1.874 5.556 1.00 92.56 89 ASP A O 1
ATOM 676 N N . GLN A 1 90 ? -14.774 2.254 4.267 1.00 91.56 90 GLN A N 1
ATOM 677 C CA . GLN A 1 90 ? -15.323 0.907 4.335 1.00 91.56 90 GLN A CA 1
ATOM 678 C C . GLN A 1 90 ? -15.427 0.326 2.929 1.00 91.56 90 GLN A C 1
ATOM 680 O O . GLN A 1 90 ? -15.814 1.012 1.983 1.00 91.56 90 GLN A O 1
ATOM 685 N N . ASP A 1 91 ? -15.087 -0.950 2.783 1.00 88.50 91 ASP A N 1
ATOM 686 C CA . ASP A 1 91 ? -15.351 -1.667 1.543 1.00 88.50 91 ASP A CA 1
ATOM 687 C C . ASP A 1 91 ? -16.859 -1.949 1.363 1.00 88.50 91 ASP A C 1
ATOM 689 O O . ASP A 1 91 ? -17.700 -1.618 2.204 1.00 88.50 91 ASP A O 1
ATOM 693 N N . LYS A 1 92 ? -17.224 -2.602 0.253 1.00 87.75 92 LYS A N 1
ATOM 694 C CA . LYS A 1 92 ? -18.623 -2.974 -0.033 1.00 87.75 92 LYS A CA 1
ATOM 695 C C . LYS A 1 92 ? -19.230 -3.925 1.011 1.00 87.75 92 LYS A C 1
ATOM 697 O O . LYS A 1 92 ? -20.451 -4.035 1.076 1.00 87.75 92 LYS A O 1
ATOM 702 N N . GLY A 1 93 ? -18.401 -4.621 1.790 1.00 90.62 93 GLY A N 1
ATOM 703 C CA . GLY A 1 93 ? -18.801 -5.499 2.887 1.00 90.62 93 GLY A CA 1
ATOM 704 C C . GLY A 1 93 ? -18.870 -4.799 4.249 1.00 90.62 93 GLY A C 1
ATOM 705 O O . GLY A 1 93 ? -19.162 -5.461 5.243 1.00 90.62 93 GLY A O 1
ATOM 706 N N . GLY A 1 94 ? -18.610 -3.488 4.318 1.00 91.44 94 GLY A N 1
ATOM 707 C CA . GLY A 1 94 ? -18.554 -2.733 5.571 1.00 91.44 94 GLY A CA 1
ATOM 708 C C . GLY A 1 94 ? -17.254 -2.936 6.358 1.00 91.44 94 GLY A C 1
ATOM 709 O O . GLY A 1 94 ? -17.171 -2.533 7.520 1.00 91.44 94 GLY A O 1
ATOM 710 N N . VAL A 1 95 ? -16.237 -3.565 5.762 1.00 92.50 95 VAL A N 1
ATOM 711 C CA . VAL A 1 95 ? -14.939 -3.795 6.402 1.00 92.50 95 VAL A CA 1
ATOM 712 C C . VAL A 1 95 ? -14.118 -2.518 6.323 1.00 92.50 95 VAL A C 1
ATOM 714 O O . VAL A 1 95 ? -13.929 -1.952 5.250 1.00 92.50 95 VAL A O 1
ATOM 717 N N . PHE A 1 96 ? -13.608 -2.061 7.466 1.00 93.75 96 PHE A N 1
ATOM 718 C CA . PHE A 1 96 ? -12.738 -0.892 7.509 1.00 93.75 96 PHE A CA 1
ATOM 719 C C . PHE A 1 96 ? -11.416 -1.159 6.790 1.00 93.75 96 PHE A C 1
ATOM 721 O O . PHE A 1 96 ? -10.696 -2.112 7.111 1.00 93.75 96 PHE A O 1
ATOM 728 N N . VAL A 1 97 ? -11.074 -0.264 5.871 1.00 96.25 97 VAL A N 1
ATOM 729 C CA . VAL A 1 97 ? -9.845 -0.303 5.080 1.00 96.25 97 VAL A CA 1
ATOM 730 C C . VAL A 1 97 ? -9.070 1.000 5.233 1.00 96.25 97 VAL A C 1
ATOM 732 O O . VAL A 1 97 ? -9.642 2.089 5.324 1.00 96.25 97 VAL A O 1
ATOM 735 N N . ALA A 1 98 ? -7.747 0.885 5.261 1.00 96.94 98 ALA A N 1
ATOM 736 C CA . ALA A 1 98 ? -6.834 2.007 5.116 1.00 96.94 98 ALA A CA 1
ATOM 737 C C . ALA A 1 98 ? -6.352 2.044 3.665 1.00 96.94 98 ALA A C 1
ATOM 739 O O . ALA A 1 98 ? -5.872 1.037 3.150 1.00 96.94 98 ALA A O 1
ATOM 740 N N . VAL A 1 99 ? -6.492 3.197 3.015 1.00 96.94 99 VAL A N 1
ATOM 741 C CA . VAL A 1 99 ? -6.203 3.401 1.592 1.00 96.94 99 VAL A CA 1
ATOM 742 C C . VAL A 1 99 ? -5.114 4.455 1.441 1.00 96.94 99 VAL A C 1
ATOM 744 O O . VAL A 1 99 ? -5.138 5.473 2.133 1.00 96.94 99 VAL A O 1
ATOM 747 N N . ALA A 1 100 ? -4.179 4.256 0.517 1.00 97.62 100 ALA A N 1
ATOM 748 C CA . ALA A 1 100 ? -3.187 5.254 0.133 1.00 97.62 100 ALA A CA 1
ATOM 749 C C . ALA A 1 100 ? -3.057 5.338 -1.392 1.00 97.62 100 ALA A C 1
ATOM 751 O O . ALA A 1 100 ? -3.145 4.326 -2.088 1.00 97.62 100 ALA A O 1
ATOM 752 N N . LEU A 1 101 ? -2.830 6.545 -1.918 1.00 97.75 101 LEU A N 1
ATOM 753 C CA . LEU A 1 101 ? -2.560 6.731 -3.342 1.00 97.75 101 LEU A CA 1
ATOM 754 C C . LEU A 1 101 ? -1.095 6.435 -3.635 1.00 97.75 101 LEU A C 1
ATOM 756 O O . LEU A 1 101 ? -0.200 6.944 -2.956 1.00 97.75 101 LEU A O 1
ATOM 760 N N . GLY A 1 102 ? -0.861 5.667 -4.689 1.00 97.56 102 GLY A N 1
ATOM 761 C CA . GLY A 1 102 ? 0.465 5.360 -5.190 1.00 97.56 102 GLY A CA 1
ATOM 762 C C . GLY A 1 102 ? 0.602 5.608 -6.683 1.00 97.56 102 GLY A C 1
ATOM 763 O O . GLY A 1 102 ? -0.352 5.962 -7.380 1.00 97.56 102 GLY A O 1
ATOM 764 N N . ARG A 1 103 ? 1.821 5.415 -7.173 1.00 97.12 103 ARG A N 1
ATOM 765 C CA . ARG A 1 103 ? 2.111 5.325 -8.598 1.00 97.12 103 ARG A CA 1
ATOM 766 C C . ARG A 1 103 ? 3.147 4.249 -8.881 1.00 97.12 103 ARG A C 1
ATOM 768 O O . ARG A 1 103 ? 4.037 4.018 -8.061 1.00 97.12 103 ARG A O 1
ATOM 775 N N . ILE A 1 104 ? 3.029 3.648 -10.056 1.00 97.31 104 ILE A N 1
ATOM 776 C CA . ILE A 1 104 ? 4.043 2.785 -10.659 1.00 97.31 104 ILE A CA 1
ATOM 777 C C . ILE A 1 104 ? 4.723 3.606 -11.748 1.00 97.31 104 ILE A C 1
ATOM 779 O O . ILE A 1 104 ? 4.037 4.199 -12.584 1.00 97.31 104 ILE A O 1
ATOM 783 N N . LEU A 1 105 ? 6.050 3.672 -11.710 1.00 96.62 105 LEU A N 1
ATOM 784 C CA . LEU A 1 105 ? 6.854 4.232 -12.793 1.00 96.62 105 LEU A CA 1
ATOM 785 C C . LEU A 1 105 ? 7.430 3.065 -13.584 1.00 96.62 105 LEU A C 1
ATOM 787 O O . LEU A 1 105 ? 8.263 2.338 -13.048 1.00 96.62 105 LEU A O 1
ATOM 791 N N . ASP A 1 106 ? 6.974 2.890 -14.818 1.00 96.38 106 ASP A N 1
ATOM 792 C CA . ASP A 1 106 ? 7.545 1.941 -15.765 1.00 96.38 106 ASP A CA 1
ATOM 793 C C . ASP A 1 106 ? 8.744 2.604 -16.457 1.00 96.38 106 ASP A C 1
ATOM 795 O O . ASP A 1 106 ? 8.614 3.568 -17.214 1.00 96.38 106 ASP A O 1
ATOM 799 N N . GLN A 1 107 ? 9.939 2.115 -16.146 1.00 94.31 107 GLN A N 1
ATOM 800 C CA . GLN A 1 107 ? 11.201 2.630 -16.665 1.00 94.31 107 GLN A CA 1
ATOM 801 C C . GLN A 1 107 ? 11.454 2.196 -18.113 1.00 94.31 107 GLN A C 1
ATOM 803 O O . GLN A 1 107 ? 12.247 2.837 -18.801 1.00 94.31 107 GLN A O 1
ATOM 808 N N . SER A 1 108 ? 10.779 1.147 -18.595 1.00 95.31 108 SER A N 1
ATOM 809 C CA . SER A 1 108 ? 10.967 0.634 -19.956 1.00 95.31 108 SER A CA 1
ATOM 810 C C . SER A 1 108 ? 10.359 1.554 -21.018 1.00 95.31 108 SER A C 1
ATOM 812 O O . SER A 1 108 ? 10.919 1.712 -22.103 1.00 95.31 108 SER A O 1
ATOM 814 N N . ASN A 1 109 ? 9.231 2.192 -20.696 1.00 96.38 109 ASN A N 1
ATOM 815 C CA . ASN A 1 109 ? 8.458 3.032 -21.615 1.00 96.38 109 ASN A CA 1
ATOM 816 C C . ASN A 1 109 ? 8.156 4.441 -21.061 1.00 96.38 109 ASN A C 1
ATOM 818 O O . ASN A 1 109 ? 7.555 5.258 -21.760 1.00 96.38 109 ASN A O 1
ATOM 822 N N . GLY A 1 110 ? 8.571 4.745 -19.827 1.00 93.75 110 GLY A N 1
ATOM 823 C CA . GLY A 1 110 ? 8.330 6.029 -19.164 1.00 93.75 110 GLY A CA 1
ATOM 824 C C . GLY A 1 110 ? 6.886 6.238 -18.697 1.00 93.75 110 GLY A C 1
ATOM 825 O O . GLY A 1 110 ? 6.517 7.365 -18.356 1.00 93.75 110 GLY A O 1
ATOM 826 N N . GLN A 1 111 ? 6.048 5.198 -18.699 1.00 96.50 111 GLN A N 1
ATOM 827 C CA . GLN A 1 111 ? 4.653 5.293 -18.288 1.00 96.50 111 GLN A CA 1
ATOM 828 C C . GLN A 1 111 ? 4.539 5.480 -16.772 1.00 96.50 111 GLN A C 1
ATOM 830 O O . GLN A 1 111 ? 5.235 4.852 -15.976 1.00 96.50 111 GLN A O 1
ATOM 835 N N . VAL A 1 112 ? 3.605 6.341 -16.367 1.00 96.38 112 VAL A N 1
ATOM 836 C CA . VAL A 1 112 ? 3.244 6.551 -14.964 1.00 96.38 112 VAL A CA 1
ATOM 837 C C . VAL A 1 112 ? 1.796 6.137 -14.758 1.00 96.38 112 VAL A C 1
ATOM 839 O O . VAL A 1 112 ? 0.888 6.750 -15.319 1.00 96.38 112 VAL A O 1
ATOM 842 N N . SER A 1 113 ? 1.582 5.134 -13.914 1.00 96.75 113 SER A N 1
ATOM 843 C CA . SER A 1 113 ? 0.252 4.607 -13.602 1.00 96.75 113 SER A CA 1
ATOM 844 C C . SER A 1 113 ? -0.135 4.972 -12.177 1.00 96.75 113 SER A C 1
ATOM 846 O O . SER A 1 113 ? 0.553 4.587 -11.234 1.00 96.75 113 SER A O 1
ATOM 848 N N . ALA A 1 114 ? -1.226 5.722 -12.011 1.00 97.44 114 ALA A N 1
ATOM 849 C CA . ALA A 1 114 ? -1.788 6.034 -10.699 1.00 97.44 114 ALA A CA 1
ATOM 850 C C . ALA A 1 114 ? -2.626 4.857 -10.185 1.00 97.44 114 ALA A C 1
ATOM 852 O O . ALA A 1 114 ? -3.458 4.317 -10.912 1.00 97.44 114 ALA A O 1
ATOM 853 N N . ILE A 1 115 ? -2.417 4.490 -8.925 1.00 97.94 115 ILE A N 1
ATOM 854 C CA . ILE A 1 115 ? -3.035 3.323 -8.289 1.00 97.94 115 ILE A CA 1
ATOM 855 C C . ILE A 1 115 ? -3.467 3.654 -6.861 1.00 97.94 115 ILE A C 1
ATOM 857 O O . ILE A 1 115 ? -3.038 4.656 -6.278 1.00 97.94 115 ILE A O 1
ATOM 861 N N . GLN A 1 116 ? -4.300 2.798 -6.284 1.00 98.00 116 GLN A N 1
ATOM 862 C CA . GLN A 1 116 ? -4.589 2.800 -4.855 1.00 98.00 116 GLN A CA 1
ATOM 863 C C . GLN A 1 116 ? -4.078 1.508 -4.236 1.00 98.00 116 GLN A C 1
ATOM 865 O O . GLN A 1 116 ? -4.197 0.432 -4.819 1.00 98.00 116 GLN A O 1
ATOM 870 N N . PHE A 1 117 ? -3.532 1.631 -3.038 1.00 98.19 117 PHE A N 1
ATOM 871 C CA . PHE A 1 117 ? -3.203 0.509 -2.180 1.00 98.19 117 PHE A CA 1
ATOM 872 C C . PHE A 1 117 ? -4.169 0.496 -1.012 1.00 98.19 117 PHE A C 1
ATOM 874 O O . PHE A 1 117 ? -4.374 1.545 -0.397 1.00 98.19 117 PHE A O 1
ATOM 881 N N . TYR A 1 118 ? -4.722 -0.665 -0.678 1.00 96.56 118 TYR A N 1
ATOM 882 C CA . TYR A 1 118 ? -5.505 -0.812 0.539 1.00 96.56 118 TYR A CA 1
ATOM 883 C C . TYR A 1 118 ? -5.127 -2.050 1.346 1.00 96.56 118 TYR A C 1
ATOM 885 O O . TYR A 1 118 ? -4.716 -3.075 0.803 1.00 96.56 118 TYR A O 1
ATOM 893 N N . VAL A 1 119 ? -5.275 -1.916 2.663 1.00 98.06 119 VAL A N 1
ATOM 894 C CA . VAL A 1 119 ? -5.093 -2.974 3.664 1.00 98.06 119 VAL A CA 1
ATOM 895 C C . VAL A 1 119 ? -6.275 -2.901 4.625 1.00 98.06 119 VAL A C 1
ATOM 897 O O . VAL A 1 119 ? -6.713 -1.801 4.987 1.00 98.06 119 VAL A O 1
ATOM 900 N N . THR A 1 120 ? -6.822 -4.041 5.042 1.00 97.75 120 THR A N 1
ATOM 901 C CA . THR A 1 120 ? -7.906 -4.028 6.033 1.00 97.75 120 THR A CA 1
ATOM 902 C C . THR A 1 120 ? -7.368 -3.691 7.424 1.00 97.75 120 THR A C 1
ATOM 904 O O . THR A 1 120 ? -6.235 -4.019 7.784 1.00 97.75 120 THR A O 1
ATOM 907 N N . ALA A 1 121 ? -8.198 -3.067 8.261 1.00 95.00 121 ALA A N 1
ATOM 908 C CA . ALA A 1 121 ? -7.813 -2.758 9.639 1.00 95.00 121 ALA A CA 1
ATOM 909 C C . ALA A 1 121 ? -7.428 -4.023 10.433 1.00 95.00 121 ALA A C 1
ATOM 911 O O . ALA A 1 121 ? -6.515 -3.985 11.256 1.00 95.00 121 ALA A O 1
ATOM 912 N N . GLN A 1 122 ? -8.094 -5.150 10.158 1.00 95.88 122 GLN A N 1
ATOM 913 C CA . GLN A 1 122 ? -7.805 -6.427 10.808 1.00 95.88 122 GLN A CA 1
ATOM 914 C C . GLN A 1 122 ? -6.417 -6.964 10.436 1.00 95.88 122 GLN A C 1
ATOM 916 O O . GLN A 1 122 ? -5.708 -7.467 11.304 1.00 95.88 122 GLN A O 1
ATOM 921 N N . GLU A 1 123 ? -6.011 -6.849 9.172 1.00 98.25 123 GLU A N 1
ATOM 922 C CA . GLU A 1 123 ? -4.682 -7.275 8.714 1.00 98.25 123 GLU A CA 1
ATOM 923 C C . GLU A 1 123 ? -3.575 -6.381 9.269 1.00 98.25 123 GLU A C 1
ATOM 925 O O . GLU A 1 123 ? -2.514 -6.884 9.628 1.00 98.25 123 GLU A O 1
ATOM 930 N N . CYS A 1 124 ? -3.839 -5.079 9.434 1.00 97.50 124 CYS A N 1
ATOM 931 C CA . CYS A 1 124 ? -2.920 -4.193 10.144 1.00 97.50 124 CYS A CA 1
ATOM 932 C C . CYS A 1 124 ? -2.707 -4.627 11.599 1.00 97.50 124 CYS A C 1
ATOM 934 O O . CYS A 1 124 ? -1.573 -4.638 12.062 1.00 97.50 124 CYS A O 1
ATOM 936 N N . VAL A 1 125 ? -3.774 -5.007 12.315 1.00 96.56 125 VAL A N 1
ATOM 937 C CA . VAL A 1 125 ? -3.680 -5.516 13.700 1.00 96.56 125 VAL A CA 1
ATOM 938 C C . VAL A 1 125 ? -2.952 -6.857 13.763 1.00 96.56 125 VAL A C 1
ATOM 940 O O . VAL A 1 125 ? -2.222 -7.116 14.713 1.00 96.56 125 VAL A O 1
ATOM 943 N N . ASN A 1 126 ? -3.145 -7.708 12.756 1.00 97.88 126 ASN A N 1
ATOM 944 C CA . ASN A 1 126 ? -2.498 -9.014 12.679 1.00 97.88 126 ASN A CA 1
ATOM 945 C C . ASN A 1 126 ? -1.054 -8.948 12.152 1.00 97.88 126 ASN A C 1
ATOM 947 O O . ASN A 1 126 ? -0.405 -9.992 12.099 1.00 97.88 126 ASN A O 1
ATOM 951 N N . GLU A 1 127 ? -0.590 -7.772 11.712 1.00 98.38 127 GLU A N 1
ATOM 952 C CA . GLU A 1 127 ? 0.737 -7.537 11.121 1.00 98.38 127 GLU A CA 1
ATOM 953 C C . GLU A 1 127 ? 1.039 -8.418 9.889 1.00 98.38 127 GLU A C 1
ATOM 955 O O . GLU A 1 127 ? 2.190 -8.621 9.489 1.00 98.38 127 GLU A O 1
ATOM 960 N N . ARG A 1 128 ? -0.014 -8.954 9.262 1.00 98.56 128 ARG A N 1
ATOM 961 C CA . ARG A 1 128 ? 0.040 -9.822 8.081 1.00 98.56 128 ARG A CA 1
ATOM 962 C C . ARG A 1 128 ? -1.305 -9.855 7.368 1.00 98.56 128 ARG A C 1
ATOM 964 O O . ARG A 1 128 ? -2.353 -9.730 8.008 1.00 98.56 128 ARG A O 1
ATOM 971 N N . GLY A 1 129 ? -1.274 -10.129 6.072 1.00 98.38 129 GLY A N 1
ATOM 972 C CA . GLY A 1 129 ? -2.475 -10.244 5.251 1.00 98.38 129 GLY A CA 1
ATOM 973 C C . GLY A 1 129 ? -2.172 -9.988 3.788 1.00 98.38 129 GLY A C 1
ATOM 974 O O . GLY A 1 129 ? -1.088 -10.324 3.312 1.00 98.38 129 GLY A O 1
ATOM 975 N N . SER A 1 130 ? -3.111 -9.355 3.097 1.00 98.25 130 SER A N 1
ATOM 976 C CA . SER A 1 130 ? -2.963 -8.996 1.696 1.00 98.25 130 SER A CA 1
ATOM 977 C C . SER A 1 130 ? -3.015 -7.481 1.482 1.00 98.25 130 SER A C 1
ATOM 979 O O . SER A 1 130 ? -3.917 -6.779 1.930 1.00 98.25 130 SER A O 1
ATOM 981 N N . LEU A 1 131 ? -2.029 -6.972 0.751 1.00 98.31 131 LEU A N 1
ATOM 982 C CA . LEU A 1 131 ? -2.008 -5.638 0.179 1.00 98.31 131 LEU A CA 1
ATOM 983 C C . LEU A 1 131 ? -2.695 -5.707 -1.180 1.00 98.31 131 LEU A C 1
ATOM 985 O O . LEU A 1 131 ? -2.181 -6.333 -2.111 1.00 98.31 131 LEU A O 1
ATOM 989 N N . VAL A 1 132 ? -3.840 -5.049 -1.314 1.00 97.94 132 VAL A N 1
ATOM 990 C CA . VAL A 1 132 ? -4.553 -5.021 -2.590 1.00 97.94 132 VAL A CA 1
ATOM 991 C C . VAL A 1 132 ? -4.221 -3.744 -3.343 1.00 97.94 132 VAL A C 1
ATOM 993 O O . VAL A 1 132 ? -4.224 -2.647 -2.782 1.00 97.94 132 VAL A O 1
ATOM 996 N N . MET A 1 133 ? -3.936 -3.903 -4.631 1.00 97.94 133 MET A N 1
ATOM 997 C CA . MET A 1 133 ? -3.668 -2.824 -5.565 1.00 97.94 133 MET A CA 1
ATOM 998 C C . MET A 1 133 ? -4.852 -2.669 -6.517 1.00 97.94 133 MET A C 1
ATOM 1000 O O . MET A 1 133 ? -5.245 -3.624 -7.191 1.00 97.94 133 MET A O 1
ATOM 1004 N N . THR A 1 134 ? -5.393 -1.460 -6.610 1.00 97.25 134 THR A N 1
ATOM 1005 C CA . THR A 1 134 ? -6.475 -1.108 -7.537 1.00 97.25 134 THR A CA 1
ATOM 1006 C C . THR A 1 134 ? -6.080 0.056 -8.428 1.00 97.25 134 THR A C 1
ATOM 1008 O O . THR A 1 134 ? -5.150 0.806 -8.123 1.00 97.25 134 THR A O 1
ATOM 1011 N N . ASP A 1 135 ? -6.824 0.261 -9.508 1.00 97.12 135 ASP A N 1
ATOM 1012 C CA . ASP A 1 135 ? -6.806 1.536 -10.217 1.00 97.12 135 ASP A CA 1
ATOM 1013 C C . ASP A 1 135 ? -7.501 2.642 -9.392 1.00 97.12 135 ASP A C 1
ATOM 1015 O O . ASP A 1 135 ? -7.995 2.431 -8.274 1.00 97.12 135 ASP A O 1
ATOM 1019 N N . VAL A 1 136 ? -7.543 3.858 -9.939 1.00 94.56 136 VAL A N 1
ATOM 1020 C CA . VAL A 1 136 ? -8.191 5.004 -9.282 1.00 94.56 136 VAL A CA 1
ATOM 1021 C C . VAL A 1 136 ? -9.724 4.899 -9.250 1.00 94.56 136 VAL A C 1
ATOM 1023 O O . VAL A 1 136 ? -10.363 5.627 -8.494 1.00 94.56 136 VAL A O 1
ATOM 1026 N N . GLN A 1 137 ? -10.314 3.980 -10.014 1.00 94.69 137 GLN A N 1
ATOM 1027 C CA . GLN A 1 137 ? -11.741 3.654 -10.033 1.00 94.69 137 GLN A CA 1
ATOM 1028 C C . GLN A 1 137 ? -12.100 2.533 -9.039 1.00 94.69 137 GLN A C 1
ATOM 1030 O O . GLN A 1 137 ? -13.283 2.265 -8.821 1.00 94.69 137 GLN A O 1
ATOM 1035 N N . GLY A 1 138 ? -11.103 1.905 -8.410 1.00 91.81 138 GLY A N 1
ATOM 1036 C CA . GLY A 1 138 ? -11.277 0.807 -7.462 1.00 91.81 138 GLY A CA 1
ATOM 1037 C C . GLY A 1 138 ? -11.381 -0.574 -8.115 1.00 91.81 138 GLY A C 1
ATOM 1038 O O . GLY A 1 138 ? -11.761 -1.528 -7.436 1.00 91.81 138 GLY A O 1
ATOM 1039 N N . ALA A 1 139 ? -11.064 -0.717 -9.406 1.00 95.19 139 ALA A N 1
ATOM 1040 C CA . ALA A 1 139 ? -10.953 -2.029 -10.034 1.00 95.19 139 ALA A CA 1
ATOM 1041 C C . ALA A 1 139 ? -9.657 -2.709 -9.577 1.00 95.19 139 ALA A C 1
ATOM 1043 O O . ALA A 1 139 ? -8.579 -2.114 -9.624 1.00 95.19 139 ALA A O 1
ATOM 1044 N N . ALA A 1 140 ? -9.766 -3.954 -9.113 1.00 95.31 140 ALA A N 1
ATOM 1045 C CA . ALA A 1 140 ? -8.618 -4.725 -8.655 1.00 95.31 140 ALA A CA 1
ATOM 1046 C C . ALA A 1 140 ? -7.634 -4.967 -9.807 1.00 95.31 140 ALA A C 1
ATOM 1048 O O . ALA A 1 140 ? -8.015 -5.469 -10.863 1.00 95.31 140 ALA A O 1
ATOM 1049 N N . LEU A 1 141 ? -6.370 -4.616 -9.576 1.00 96.69 141 LEU A N 1
ATOM 1050 C CA . LEU A 1 141 ? -5.264 -4.850 -10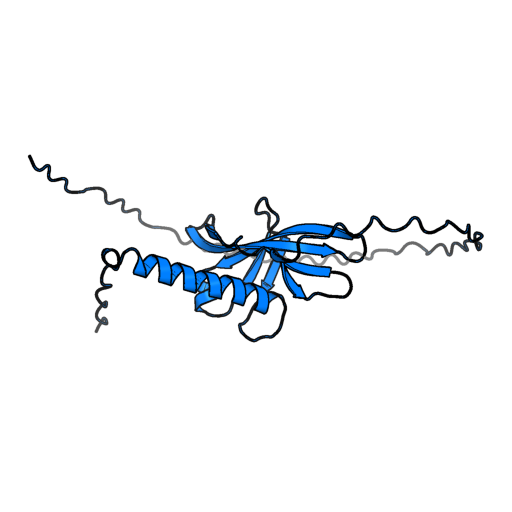.501 1.00 96.69 141 LEU A CA 1
ATOM 1051 C C . LEU A 1 141 ? -4.422 -6.038 -10.047 1.00 96.69 141 LEU A C 1
ATOM 1053 O O . LEU A 1 141 ? -4.044 -6.873 -10.862 1.00 96.69 141 LEU A O 1
ATOM 1057 N N . ASN A 1 142 ? -4.099 -6.099 -8.752 1.00 97.31 142 ASN A N 1
ATOM 1058 C CA . ASN A 1 142 ? -3.279 -7.166 -8.189 1.00 97.31 142 ASN A CA 1
ATOM 1059 C C . ASN A 1 142 ? -3.474 -7.293 -6.671 1.00 97.31 142 ASN A C 1
ATOM 1061 O O . ASN A 1 142 ? -4.011 -6.393 -6.024 1.00 97.31 142 ASN A O 1
ATOM 1065 N N . GLN A 1 143 ? -2.992 -8.394 -6.107 1.00 97.81 143 GLN A N 1
ATOM 1066 C CA . GLN A 1 143 ? -2.985 -8.668 -4.677 1.00 97.81 143 GLN A CA 1
ATOM 1067 C C . GLN A 1 143 ? -1.633 -9.267 -4.291 1.00 97.81 143 GLN A C 1
ATOM 1069 O O . GLN A 1 143 ? -1.153 -10.198 -4.934 1.00 97.81 143 GLN A O 1
ATOM 1074 N N . PHE A 1 144 ? -1.029 -8.731 -3.236 1.00 97.88 144 PHE A N 1
ATOM 1075 C CA . PHE A 1 144 ? 0.266 -9.171 -2.733 1.00 97.88 144 PHE A CA 1
ATOM 1076 C C . PHE A 1 144 ? 0.141 -9.572 -1.275 1.00 97.88 144 PHE A C 1
ATOM 1078 O O . PHE A 1 144 ? -0.414 -8.819 -0.478 1.00 97.88 144 PHE A O 1
ATOM 1085 N N . ASP A 1 145 ? 0.693 -10.717 -0.903 1.00 98.38 145 ASP A N 1
ATOM 1086 C CA . ASP A 1 145 ? 0.788 -11.068 0.507 1.00 98.38 145 ASP A CA 1
ATOM 1087 C C . ASP A 1 145 ? 1.858 -10.223 1.192 1.00 98.38 145 ASP A C 1
ATOM 1089 O O . ASP A 1 145 ? 2.918 -9.932 0.627 1.00 98.38 145 ASP A O 1
ATOM 1093 N N . PHE A 1 146 ? 1.580 -9.835 2.431 1.00 98.44 146 PHE A N 1
ATOM 1094 C CA . PHE A 1 146 ? 2.527 -9.125 3.265 1.00 98.44 146 PHE A CA 1
ATOM 1095 C C . PHE A 1 146 ? 2.631 -9.754 4.652 1.00 98.44 146 PHE A C 1
ATOM 1097 O O . PHE A 1 146 ? 1.680 -10.303 5.212 1.00 98.44 146 PHE A O 1
ATOM 1104 N N . LEU A 1 147 ? 3.818 -9.603 5.222 1.00 98.50 147 LEU A N 1
ATOM 1105 C CA . LEU A 1 147 ? 4.138 -9.889 6.613 1.00 98.50 147 LEU A CA 1
ATOM 1106 C C . LEU A 1 147 ? 5.056 -8.773 7.108 1.00 98.50 147 LEU A C 1
ATOM 1108 O O . LEU A 1 147 ? 5.982 -8.377 6.389 1.00 98.50 147 LEU A O 1
ATOM 1112 N N . PHE A 1 148 ? 4.793 -8.225 8.291 1.00 98.25 148 PHE A N 1
ATOM 1113 C CA . PHE A 1 148 ? 5.658 -7.193 8.858 1.00 98.25 148 PHE A CA 1
ATOM 1114 C C . PHE A 1 148 ? 7.101 -7.703 8.985 1.00 98.25 148 PHE A C 1
ATOM 1116 O O . PHE A 1 148 ? 7.351 -8.897 9.117 1.00 98.25 148 PHE A O 1
ATOM 1123 N N . ASP A 1 149 ? 8.052 -6.792 8.802 1.00 97.19 149 ASP A N 1
ATOM 1124 C CA . ASP A 1 149 ? 9.497 -7.036 8.782 1.00 97.19 149 ASP A CA 1
ATOM 1125 C C . ASP A 1 149 ? 10.018 -8.058 7.752 1.00 97.19 149 ASP A C 1
ATOM 1127 O O . ASP A 1 149 ? 11.209 -8.356 7.725 1.00 97.19 149 ASP A O 1
ATOM 1131 N N . ALA A 1 150 ? 9.187 -8.537 6.818 1.00 97.19 150 ALA A N 1
ATOM 1132 C CA . ALA A 1 150 ? 9.622 -9.489 5.788 1.00 97.19 150 ALA A CA 1
ATOM 1133 C C . ALA A 1 150 ? 10.539 -8.886 4.700 1.00 97.19 150 ALA A C 1
ATOM 1135 O O . ALA A 1 150 ? 11.025 -9.612 3.837 1.00 97.19 150 ALA A O 1
ATOM 1136 N N . GLY A 1 151 ? 10.751 -7.566 4.701 1.00 94.56 151 GLY A N 1
ATOM 1137 C CA . GLY A 1 151 ? 11.721 -6.884 3.833 1.00 94.56 151 GLY A CA 1
ATOM 1138 C C . GLY A 1 151 ? 11.354 -6.773 2.347 1.00 94.56 151 GLY A C 1
ATOM 1139 O O . GLY A 1 151 ? 12.166 -6.286 1.565 1.00 94.56 151 GLY A O 1
ATOM 1140 N N . ASN A 1 152 ? 10.157 -7.200 1.933 1.00 96.06 152 ASN A N 1
ATOM 1141 C CA . ASN A 1 152 ? 9.678 -7.023 0.559 1.00 96.06 152 ASN A CA 1
ATOM 1142 C C . ASN A 1 152 ? 8.864 -5.721 0.390 1.00 96.06 152 ASN A C 1
ATOM 1144 O O . ASN A 1 152 ? 8.348 -5.163 1.360 1.00 96.06 152 ASN A O 1
ATOM 1148 N N . ILE A 1 153 ? 8.719 -5.261 -0.859 1.00 96.69 153 ILE A N 1
ATOM 1149 C CA . ILE A 1 153 ? 8.054 -3.989 -1.205 1.00 96.69 153 ILE A CA 1
ATOM 1150 C C . ILE A 1 153 ? 6.610 -3.940 -0.681 1.00 96.69 153 ILE A C 1
ATOM 1152 O O . ILE A 1 153 ? 6.205 -2.938 -0.090 1.00 96.69 153 ILE A O 1
ATOM 1156 N N . ALA A 1 154 ? 5.840 -5.022 -0.852 1.00 97.62 154 ALA A N 1
ATOM 1157 C CA . ALA A 1 154 ? 4.454 -5.083 -0.392 1.00 97.62 154 ALA A CA 1
ATOM 1158 C C . ALA A 1 154 ? 4.363 -4.942 1.137 1.00 97.62 154 ALA A C 1
ATOM 1160 O O . ALA A 1 154 ? 3.557 -4.158 1.636 1.00 97.62 154 ALA A O 1
ATOM 1161 N N . SER A 1 155 ? 5.249 -5.614 1.876 1.00 98.25 155 SER A N 1
ATOM 1162 C CA . SER A 1 155 ? 5.391 -5.469 3.326 1.00 98.25 155 SER A CA 1
ATOM 1163 C C . SER A 1 155 ? 5.722 -4.046 3.753 1.00 98.25 155 SER A C 1
ATOM 1165 O O . SER A 1 155 ? 5.078 -3.537 4.667 1.00 98.25 155 SER A O 1
ATOM 1167 N N . SER A 1 156 ? 6.663 -3.373 3.092 1.00 98.19 156 SER A N 1
ATOM 1168 C CA . SER A 1 156 ? 7.017 -1.989 3.432 1.00 98.19 156 SER A CA 1
ATOM 1169 C C . SER A 1 156 ? 5.866 -1.008 3.177 1.00 98.19 156 SER A C 1
ATOM 1171 O O . SER A 1 156 ? 5.597 -0.132 4.009 1.00 98.19 156 SER A O 1
ATOM 1173 N N . ILE A 1 157 ? 5.144 -1.169 2.062 1.00 98.06 157 ILE A N 1
ATOM 1174 C CA . ILE A 1 157 ? 3.955 -0.362 1.748 1.00 98.06 157 ILE A CA 1
ATOM 1175 C C . ILE A 1 157 ? 2.858 -0.611 2.791 1.00 98.06 157 ILE A C 1
ATOM 1177 O O . ILE A 1 157 ? 2.349 0.345 3.382 1.00 98.06 157 ILE A O 1
ATOM 1181 N N . ALA A 1 158 ? 2.532 -1.879 3.067 1.00 98.44 158 ALA A N 1
ATOM 1182 C CA . ALA A 1 158 ? 1.500 -2.257 4.030 1.00 98.44 158 ALA A CA 1
ATOM 1183 C C . ALA A 1 158 ? 1.812 -1.732 5.440 1.00 98.44 158 ALA A C 1
ATOM 1185 O O . ALA A 1 158 ? 0.960 -1.092 6.055 1.00 98.44 158 ALA A O 1
ATOM 1186 N N . GLN A 1 159 ? 3.049 -1.901 5.921 1.00 98.38 159 GLN A N 1
ATOM 1187 C CA . GLN A 1 159 ? 3.497 -1.357 7.208 1.00 98.38 159 GLN A CA 1
ATOM 1188 C C . GLN A 1 159 ? 3.319 0.158 7.288 1.00 98.38 159 GLN A C 1
ATOM 1190 O O . GLN A 1 159 ? 2.827 0.670 8.293 1.00 98.38 159 GLN A O 1
ATOM 1195 N N . THR A 1 160 ? 3.668 0.886 6.223 1.00 97.81 160 THR A N 1
ATOM 1196 C CA . THR A 1 160 ? 3.514 2.346 6.192 1.00 97.81 160 THR A CA 1
ATOM 1197 C C . THR A 1 160 ? 2.044 2.752 6.287 1.00 97.81 160 THR A C 1
ATOM 1199 O O . THR A 1 160 ? 1.697 3.644 7.064 1.00 97.81 160 THR A O 1
ATOM 1202 N N . ILE A 1 161 ? 1.166 2.084 5.533 1.00 97.88 161 ILE A N 1
ATOM 1203 C CA . ILE A 1 161 ? -0.284 2.321 5.578 1.00 97.88 161 ILE A CA 1
ATOM 1204 C C . ILE A 1 161 ? -0.825 2.044 6.986 1.00 97.88 161 ILE A C 1
ATOM 1206 O O . ILE A 1 161 ? -1.514 2.892 7.559 1.00 97.88 161 ILE A O 1
ATOM 1210 N N . CYS A 1 162 ? -0.460 0.906 7.578 1.00 97.69 162 CYS A N 1
ATOM 1211 C CA . CYS A 1 162 ? -0.900 0.517 8.915 1.00 97.69 162 CYS A CA 1
ATOM 1212 C C . CYS A 1 162 ? -0.379 1.456 10.013 1.00 97.69 162 CYS A C 1
ATOM 1214 O O . CYS A 1 162 ? -1.138 1.838 10.904 1.00 97.69 162 CYS A O 1
ATOM 1216 N N . ALA A 1 163 ? 0.874 1.911 9.933 1.00 96.88 163 ALA A N 1
ATOM 1217 C CA . ALA A 1 163 ? 1.438 2.865 10.887 1.00 96.88 163 ALA A CA 1
ATOM 1218 C C . ALA A 1 163 ? 0.664 4.195 10.893 1.00 96.88 163 ALA A C 1
ATOM 1220 O O . ALA A 1 163 ? 0.348 4.745 11.954 1.00 96.88 163 ALA A O 1
ATOM 1221 N N . VAL A 1 164 ? 0.295 4.698 9.709 1.00 95.44 164 VAL A N 1
ATOM 1222 C CA . VAL A 1 164 ? -0.552 5.894 9.593 1.00 95.44 164 VAL A CA 1
ATOM 1223 C C . VAL A 1 164 ? -1.964 5.619 10.119 1.00 95.44 164 VAL A C 1
ATOM 1225 O O . VAL A 1 164 ? -2.530 6.478 10.800 1.00 95.44 164 VAL A O 1
ATOM 1228 N N . ALA A 1 165 ? -2.509 4.425 9.868 1.00 93.88 165 ALA A N 1
ATOM 1229 C CA . ALA A 1 165 ? -3.814 4.008 10.375 1.00 93.88 165 ALA A CA 1
ATOM 1230 C C . ALA A 1 165 ? -3.889 4.016 11.902 1.00 93.88 165 ALA A C 1
ATOM 1232 O O . ALA A 1 165 ? -4.790 4.636 12.471 1.00 93.88 165 ALA A O 1
ATOM 1233 N N . PHE A 1 166 ? -2.911 3.411 12.576 1.00 93.88 166 PHE A N 1
ATOM 1234 C CA . PHE A 1 166 ? -2.863 3.387 14.036 1.00 93.88 166 PHE A CA 1
ATOM 1235 C C . PHE A 1 166 ? -2.711 4.781 14.636 1.00 93.88 166 PHE A C 1
ATOM 1237 O O . PHE A 1 166 ? -3.428 5.125 15.578 1.00 93.88 166 PHE A O 1
ATOM 1244 N N . LYS A 1 167 ? -1.848 5.624 14.055 1.00 93.12 167 LYS A N 1
ATOM 1245 C CA . LYS A 1 167 ? -1.699 7.015 14.498 1.00 93.12 167 LYS A CA 1
ATOM 1246 C C . LYS A 1 167 ? -3.025 7.776 14.406 1.00 93.12 167 LYS A C 1
ATOM 1248 O O . LYS A 1 167 ? -3.408 8.470 15.344 1.00 93.12 167 LYS A O 1
ATOM 1253 N N . LYS A 1 168 ? -3.751 7.616 13.298 1.00 89.06 168 LYS A N 1
ATOM 1254 C CA . LYS A 1 168 ? -5.045 8.274 13.076 1.00 89.06 168 LYS A CA 1
ATOM 1255 C C . LYS A 1 168 ? -6.129 7.763 14.020 1.00 89.06 168 LYS A C 1
ATOM 1257 O O . LYS A 1 168 ? -6.882 8.568 14.562 1.00 89.06 168 LYS A O 1
ATOM 1262 N N . ALA A 1 169 ? -6.171 6.458 14.279 1.00 86.44 169 ALA A N 1
ATOM 1263 C CA . ALA A 1 169 ? -7.079 5.884 15.267 1.00 86.44 169 ALA A CA 1
ATOM 1264 C C . ALA A 1 169 ? -6.818 6.443 16.680 1.00 86.44 169 ALA A C 1
ATOM 1266 O O . ALA A 1 169 ? -7.767 6.793 17.384 1.00 86.44 169 ALA A O 1
ATOM 1267 N N . ALA A 1 170 ? -5.548 6.601 17.070 1.00 86.75 170 ALA A N 1
ATOM 1268 C CA . ALA A 1 170 ? -5.173 7.199 18.351 1.00 86.75 170 ALA A CA 1
ATOM 1269 C C . ALA A 1 170 ? -5.570 8.686 18.452 1.00 86.75 170 ALA A C 1
ATOM 1271 O O . ALA A 1 170 ? -6.112 9.108 19.474 1.00 86.75 170 ALA A O 1
ATOM 1272 N N . GLU A 1 171 ? -5.372 9.473 17.386 1.00 87.50 171 GLU A N 1
ATOM 1273 C CA . GLU A 1 171 ? -5.800 10.883 17.318 1.00 87.50 171 GLU A CA 1
ATOM 1274 C C . GLU A 1 171 ? -7.322 11.026 17.514 1.00 87.50 171 GLU A C 1
ATOM 1276 O O . GLU A 1 171 ? -7.778 11.878 18.279 1.00 87.50 171 GLU A O 1
ATOM 1281 N N . VAL A 1 172 ? -8.119 10.159 16.878 1.00 81.88 172 VAL A N 1
ATOM 1282 C CA . VAL A 1 172 ? -9.588 10.173 17.005 1.00 81.88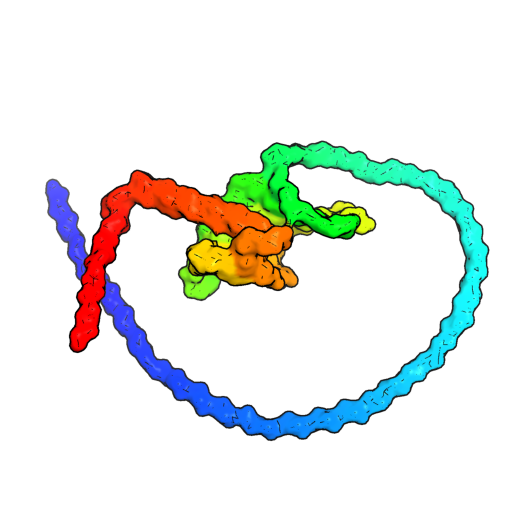 172 VAL A CA 1
ATOM 1283 C C . VAL A 1 172 ? -10.037 9.868 18.438 1.00 81.88 172 VAL A C 1
ATOM 1285 O O . VAL A 1 172 ? -10.976 10.493 18.932 1.00 81.88 172 VAL A O 1
ATOM 1288 N N . GLN A 1 173 ? -9.360 8.949 19.133 1.00 79.56 173 GLN A N 1
ATOM 1289 C CA . GLN A 1 173 ? -9.666 8.641 20.535 1.00 79.56 173 GLN A CA 1
ATOM 1290 C C . GLN A 1 173 ? -9.357 9.820 21.468 1.00 79.56 173 GLN A C 1
ATOM 1292 O O . GLN A 1 173 ? -10.135 10.100 22.379 1.00 79.56 173 GLN A O 1
ATOM 1297 N N . GLN A 1 174 ? -8.266 10.549 21.218 1.00 82.94 174 GLN A N 1
ATOM 1298 C CA . GLN A 1 174 ? -7.896 11.725 22.014 1.00 82.94 174 GLN A CA 1
ATOM 1299 C C . GLN A 1 174 ? -8.868 12.895 21.830 1.00 82.94 174 GLN A C 1
ATOM 1301 O O . GLN A 1 174 ? -9.128 13.634 22.777 1.00 82.94 174 GLN A O 1
ATOM 1306 N N . GLN A 1 175 ? -9.426 13.063 20.630 1.00 81.25 175 GLN A N 1
ATOM 1307 C CA . GLN A 1 175 ? -10.354 14.158 20.329 1.00 81.25 175 GLN A CA 1
ATOM 1308 C C . GLN A 1 175 ? -11.773 13.925 20.864 1.00 81.25 175 GLN A C 1
ATOM 1310 O O . GLN A 1 175 ? -12.539 14.879 20.993 1.00 81.25 175 GLN A O 1
ATOM 1315 N N . ASN A 1 176 ? -12.142 12.683 21.190 1.00 81.75 176 ASN A N 1
ATOM 1316 C CA . ASN A 1 176 ? -13.461 12.369 21.735 1.00 81.75 176 ASN A CA 1
ATOM 1317 C C . ASN A 1 176 ? -13.398 11.323 22.867 1.00 81.75 176 ASN A C 1
ATOM 1319 O O . ASN A 1 176 ? -13.895 10.202 22.710 1.00 81.75 176 ASN A O 1
ATOM 1323 N N . PRO A 1 177 ? -12.831 11.687 24.034 1.00 66.75 177 PRO A N 1
ATOM 1324 C CA . PRO A 1 177 ? -12.653 10.762 25.153 1.00 66.75 177 PRO A CA 1
ATOM 1325 C C . PRO A 1 177 ? -13.980 10.255 25.741 1.00 66.75 177 PRO A C 1
ATOM 1327 O O . PRO A 1 177 ? -14.001 9.218 26.396 1.00 66.75 177 PRO A O 1
ATOM 1330 N N . GLN A 1 178 ? -15.105 10.934 25.482 1.00 64.94 178 GLN A N 1
ATOM 1331 C CA . GLN A 1 178 ? -16.425 10.515 25.971 1.00 64.94 178 GLN A CA 1
ATOM 1332 C C . GLN A 1 178 ? -17.118 9.458 25.096 1.00 64.94 178 GLN A C 1
ATOM 1334 O O . GLN A 1 178 ? -18.152 8.925 25.494 1.00 64.94 178 GLN A O 1
ATOM 1339 N N . ARG A 1 179 ? -16.562 9.114 23.925 1.00 56.47 179 ARG A N 1
ATOM 1340 C CA . ARG A 1 179 ? -17.116 8.066 23.045 1.00 56.47 179 ARG A CA 1
ATOM 1341 C C . ARG A 1 179 ? -16.525 6.678 23.273 1.00 56.47 179 ARG A C 1
ATOM 1343 O O . ARG A 1 179 ? -16.936 5.735 22.599 1.00 56.47 179 ARG A O 1
ATOM 1350 N N . VAL A 1 180 ? -15.583 6.534 24.206 1.00 58.31 180 VAL A N 1
ATOM 1351 C CA . VAL A 1 180 ? -15.093 5.224 24.642 1.00 58.31 180 VAL A CA 1
ATOM 1352 C C . VAL A 1 180 ? -16.188 4.603 25.501 1.00 58.31 180 VAL A C 1
ATOM 1354 O O . VAL A 1 180 ? -16.230 4.789 26.714 1.00 58.31 180 VAL A O 1
ATOM 1357 N N . VAL A 1 181 ? -17.132 3.912 24.858 1.00 64.19 181 VAL A N 1
ATOM 1358 C CA . VAL A 1 181 ? -18.099 3.090 25.585 1.00 64.19 181 VAL A CA 1
ATOM 1359 C C . VAL A 1 181 ? -17.268 2.053 26.338 1.00 64.19 181 VAL A C 1
ATOM 1361 O O . VAL A 1 181 ? -16.542 1.297 25.686 1.00 64.19 181 VAL A O 1
ATOM 1364 N N . PRO A 1 182 ? -17.302 2.016 27.680 1.00 55.75 182 PRO A N 1
ATOM 1365 C CA . PRO A 1 182 ? -16.588 0.994 28.420 1.00 55.75 182 PRO A CA 1
ATOM 1366 C C . PRO A 1 182 ? -17.133 -0.354 27.958 1.00 55.75 182 PRO A C 1
ATOM 1368 O O . PRO A 1 182 ? -18.298 -0.682 28.197 1.00 55.75 182 PRO A O 1
ATOM 1371 N N . VAL A 1 183 ? -16.308 -1.121 27.243 1.00 62.59 183 VAL A N 1
ATOM 1372 C CA . VAL A 1 183 ? -16.638 -2.498 26.893 1.00 62.59 183 VAL A CA 1
ATOM 1373 C C . VAL A 1 183 ? -16.665 -3.242 28.216 1.00 62.59 183 VAL A C 1
ATOM 1375 O O . VAL A 1 183 ? -15.623 -3.586 28.770 1.00 62.59 183 VAL A O 1
ATOM 1378 N N . LYS A 1 184 ? -17.863 -3.409 28.783 1.00 60.47 184 LYS A N 1
ATOM 1379 C CA . LYS A 1 184 ? -18.053 -4.191 29.999 1.00 60.47 184 LYS A CA 1
ATOM 1380 C C . LYS A 1 184 ? -17.519 -5.593 29.688 1.00 60.47 184 LYS A C 1
ATOM 1382 O O . LYS A 1 184 ? -18.055 -6.224 28.773 1.00 60.47 184 LYS A O 1
ATOM 1387 N N . PRO A 1 185 ? -16.468 -6.073 30.376 1.00 60.97 185 PRO A N 1
ATOM 1388 C CA . PRO A 1 185 ? -15.910 -7.384 30.093 1.00 60.97 185 PRO A CA 1
ATOM 1389 C C . PRO A 1 185 ? -17.023 -8.421 30.224 1.00 60.97 185 PRO A C 1
ATOM 1391 O O . PRO A 1 185 ? -17.708 -8.498 31.248 1.00 60.97 185 PRO A O 1
ATOM 1394 N N . LYS A 1 186 ? -17.258 -9.172 29.145 1.00 68.31 186 LYS A N 1
ATOM 1395 C CA . LYS A 1 186 ? -18.203 -10.284 29.150 1.00 68.31 186 LYS A CA 1
ATOM 1396 C C . LYS A 1 186 ? -17.615 -11.340 30.079 1.00 68.31 186 LYS A C 1
ATOM 1398 O O . LYS A 1 186 ? -16.542 -11.867 29.797 1.00 68.31 186 LYS A O 1
ATOM 1403 N N . ALA A 1 187 ? -18.279 -11.584 31.206 1.00 65.94 187 ALA A N 1
ATOM 1404 C CA . ALA A 1 187 ? -17.855 -12.610 32.147 1.00 65.94 187 ALA A CA 1
ATOM 1405 C C . ALA A 1 187 ? -17.752 -13.967 31.420 1.00 65.94 187 ALA A C 1
ATOM 1407 O O . ALA A 1 187 ? -18.592 -14.244 30.553 1.00 65.94 187 ALA A O 1
ATOM 1408 N N . PRO A 1 188 ? -16.736 -14.790 31.729 1.00 66.38 188 PRO A N 1
ATOM 1409 C CA . PRO A 1 188 ? -16.633 -16.127 31.163 1.00 66.38 188 PRO A CA 1
ATOM 1410 C C . PRO A 1 188 ? -17.888 -16.929 31.526 1.00 66.38 188 PRO A C 1
ATOM 1412 O O . PRO A 1 188 ? -18.355 -16.879 32.664 1.00 66.38 188 PRO A O 1
ATOM 1415 N N . ALA A 1 189 ? -18.452 -17.631 30.542 1.00 74.50 189 ALA A N 1
ATOM 1416 C CA . ALA A 1 189 ? -19.479 -18.628 30.804 1.00 74.50 189 ALA A CA 1
ATOM 1417 C C . ALA A 1 189 ? -18.816 -19.784 31.567 1.00 74.50 189 ALA A C 1
ATOM 1419 O O . ALA A 1 189 ? -17.820 -20.326 31.085 1.00 74.50 189 ALA A O 1
ATOM 1420 N N . ILE A 1 190 ? -19.324 -20.071 32.767 1.00 76.31 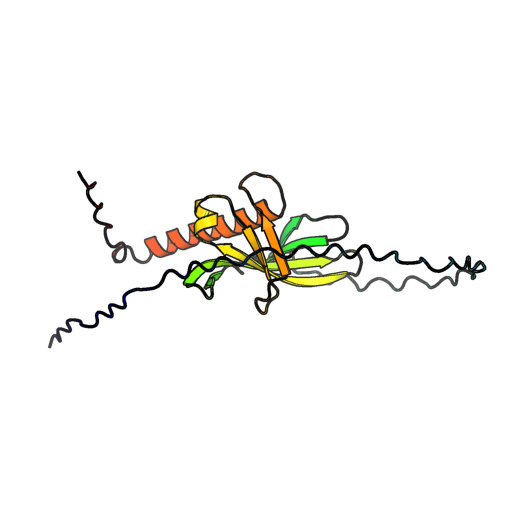190 ILE A N 1
ATOM 1421 C CA . ILE A 1 190 ? -18.938 -21.221 33.598 1.00 76.31 190 ILE A CA 1
ATOM 1422 C C . ILE A 1 190 ? -19.683 -22.451 33.089 1.00 76.31 190 ILE A C 1
ATOM 1424 O O . ILE A 1 190 ? -20.898 -22.304 32.816 1.00 76.31 190 ILE A O 1
#

Secondary structure (DSSP, 8-state):
-----------------------------------PPP--------------------------GGGEEEEEE-SSEEEEEETT--EEEE-TTS-EEEEEEEEEEETTT--EEEEEEEEEHHHHHTTEEEEEEE-TT--EEEEEEEETTS-SHHHHHHHHHHHHHHHHHHHHHHH-GGG-------PPP-

pLDDT: mean 78.08, std 20.7, range [40.19, 98.56]

Sequence (190 aa):
MATIFSPLHTHSYGGCMRNAALISSIAALMVGCIQLPPQEVGQQAPQSQEKTNPQPAPSQQIIDSGQWIDFGGSNEMSFQLKKGSFRFDQDKGGVFVAVALGRILDQSNGQVSAIQFYVTAQECVNERGSLVMTDVQGAALNQFDFLFDAGNIASSIAQTICAVAFKKAAEVQQQNPQRVVPVKPKAPAI

Organism: NCBI:txid1785161